Protein AF-A0A6M3M9F3-F1 (afdb_monomer_lite)

Sequence (370 aa):
MKAEVETYIKQRDLRTALIAEKESIKDVANRQEADAEQQRDKKINTIRDRCFEETGRIREKAKALTEPIDQGIRELDPKIQDINRKIEFLKHREKISGKTVHQFDHESIKPYHDREIVSLGTLYEDEFTIMKLFAAENDRPKNRWTLMAIGDTLLQDLLKMPHEYGLPIHTSWFIQKALKHLPTLEEIKAYVEGRRKDLMRGELAAYEGVKRAYLDTINNYSLEDFKPLLEPRKVSDHEAPVTFKITGIGYALEYRLYQGFYYRTGGEAAGDPFDYIEVDDVTYVRYCRPEQLRITETGNTMFGDWWSVSIRKDPRGIVFNRKNWERTIAEATSRIDEVNVGRRKPVHFNPDEVEWITPIADEFFSTPKL

pLDDT: mean 77.79, std 20.5, range [25.06, 97.81]

Foldseek 3Di:
DVVVVVVVVVVVVVVVVVVVVVVVVVVVVVVVVVVVVVVVVVVVVVVVVVVVVVVVVVVVVVCVVCVVVVVVCVVCVVVVVLVVLLLVLQVLCVVCPPPFFDPPDPVQKFFPDPWDKDWLAWLDDDRFKTKTWMWIADPDPAQRIWIKIFMAGSCVVVDQADDDPDDRIDDPTRHIDTDDTHRDPVVVNVCCVVQSCVGCVVVVVVVVVSVVSSVVSVVPDHVVVVVCFVAAAEDECVQFVDWDWDDDDPDIKIWTDHPQFIWIFDDDPDDGSPQWYAYPNTITGTDGGPVQWDQDPVRFTHGPPDDTDDPDDDVVDDDDDPVVVVVVVVVVVVVQVVVQVPDPDGDADVVNDPDDPDPDDPVVPDDPDD

Structure (mmCIF, N/CA/C/O backbone):
data_AF-A0A6M3M9F3-F1
#
_entry.id   AF-A0A6M3M9F3-F1
#
loop_
_atom_site.group_PDB
_atom_site.id
_atom_site.type_symbol
_atom_site.label_atom_id
_atom_site.label_alt_id
_atom_site.label_comp_id
_atom_site.label_asym_id
_atom_site.label_entity_id
_atom_site.label_seq_id
_atom_site.pdbx_PDB_ins_code
_atom_site.Cartn_x
_atom_site.Cartn_y
_atom_site.Cartn_z
_atom_site.occupancy
_atom_site.B_iso_or_equiv
_atom_site.auth_seq_id
_atom_site.auth_comp_id
_atom_site.auth_asym_id
_atom_site.auth_atom_id
_atom_site.pdbx_PDB_model_num
ATOM 1 N N . 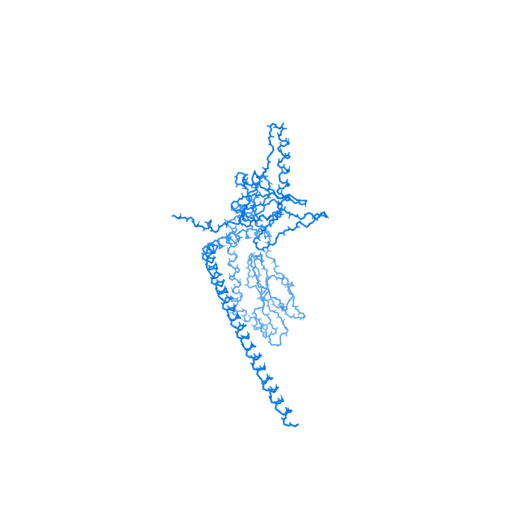MET A 1 1 ? -16.735 -15.326 -101.530 1.00 58.72 1 MET A N 1
ATOM 2 C CA . MET A 1 1 ? -17.070 -16.523 -100.725 1.00 58.72 1 MET A CA 1
ATOM 3 C C . MET A 1 1 ? -15.863 -17.354 -100.268 1.00 58.72 1 MET A C 1
ATOM 5 O O . MET A 1 1 ? -15.581 -17.298 -99.084 1.00 58.72 1 MET A O 1
ATOM 9 N N . LYS A 1 2 ? -15.102 -18.087 -101.111 1.00 69.81 2 LYS A N 1
ATOM 10 C CA . LYS A 1 2 ? -13.953 -18.903 -100.614 1.00 69.81 2 LYS A CA 1
ATOM 11 C C . LYS A 1 2 ? -12.811 -18.080 -99.970 1.00 69.81 2 LYS A C 1
ATOM 13 O O . LYS A 1 2 ? -12.338 -18.446 -98.902 1.00 69.81 2 LYS A O 1
ATOM 18 N N . ALA A 1 3 ? -12.437 -16.938 -100.552 1.00 78.31 3 ALA A N 1
ATOM 19 C CA . ALA A 1 3 ? -11.348 -16.085 -100.044 1.00 78.31 3 ALA A CA 1
ATOM 20 C C . ALA A 1 3 ? -11.673 -15.337 -98.729 1.00 78.31 3 ALA A C 1
ATOM 22 O O . ALA A 1 3 ? -10.788 -15.079 -97.912 1.00 78.31 3 ALA A O 1
ATOM 23 N N . GLU A 1 4 ? -12.946 -15.001 -98.499 1.00 81.31 4 GLU A N 1
ATOM 24 C CA . GLU A 1 4 ? -13.394 -14.342 -97.260 1.00 81.31 4 GLU A CA 1
ATOM 25 C C . GLU A 1 4 ? -13.366 -15.316 -96.078 1.00 81.31 4 GLU A C 1
ATOM 27 O O . GLU A 1 4 ? -12.950 -14.944 -94.984 1.00 81.31 4 GLU A O 1
ATOM 32 N N . VAL A 1 5 ? -13.728 -16.582 -96.315 1.00 84.06 5 VAL A N 1
ATOM 33 C CA . VAL A 1 5 ? -13.659 -17.650 -95.308 1.00 84.06 5 VAL A CA 1
ATOM 34 C C . VAL A 1 5 ? -12.207 -17.951 -94.921 1.00 84.06 5 VAL A C 1
ATOM 36 O O . VAL A 1 5 ? -11.908 -18.064 -93.735 1.00 84.06 5 VAL A O 1
ATOM 39 N N . GLU A 1 6 ? -11.279 -18.012 -95.881 1.00 87.19 6 GLU A N 1
ATOM 40 C CA . GLU A 1 6 ? -9.847 -18.198 -95.590 1.00 87.19 6 GLU A CA 1
ATOM 41 C C . GLU A 1 6 ? -9.242 -17.016 -94.818 1.00 87.19 6 GLU A C 1
ATOM 43 O O . GLU A 1 6 ? -8.473 -17.216 -93.875 1.00 87.19 6 GLU A O 1
ATOM 48 N N . THR A 1 7 ? -9.611 -15.783 -95.179 1.00 89.62 7 THR A N 1
ATOM 49 C CA . THR A 1 7 ? -9.200 -14.577 -94.441 1.00 89.62 7 THR A CA 1
ATOM 50 C C . THR A 1 7 ? -9.730 -14.598 -93.007 1.00 89.62 7 THR A C 1
ATOM 52 O O . THR A 1 7 ? -8.979 -14.326 -92.071 1.00 89.62 7 THR A O 1
ATOM 55 N N . TYR A 1 8 ? -10.995 -14.982 -92.820 1.00 88.75 8 TYR A N 1
ATOM 56 C CA . TYR A 1 8 ? -11.608 -15.121 -91.499 1.00 88.75 8 TYR A CA 1
ATOM 57 C C . TYR A 1 8 ? -10.897 -16.173 -90.635 1.00 88.75 8 TYR A C 1
ATOM 59 O O . TYR A 1 8 ? -10.608 -15.903 -89.470 1.00 88.75 8 TYR A O 1
ATOM 67 N N . ILE A 1 9 ? -10.565 -17.345 -91.194 1.00 89.44 9 ILE A N 1
ATOM 68 C CA . ILE A 1 9 ? -9.826 -18.399 -90.475 1.00 89.44 9 ILE A CA 1
ATOM 69 C C . ILE A 1 9 ? -8.462 -17.869 -90.016 1.00 89.44 9 ILE A C 1
ATOM 71 O O . ILE A 1 9 ? -8.157 -17.939 -88.828 1.00 89.44 9 ILE A O 1
ATOM 75 N N . LYS A 1 10 ? -7.694 -17.223 -90.905 1.00 89.88 10 LYS A N 1
ATOM 76 C CA . LYS A 1 10 ? -6.397 -16.618 -90.550 1.00 89.88 10 LYS A CA 1
ATOM 77 C C . LYS A 1 10 ? -6.517 -15.569 -89.440 1.00 89.88 10 LYS A C 1
ATOM 79 O O . LYS A 1 10 ? -5.692 -15.539 -88.532 1.00 89.88 10 LYS A O 1
ATOM 84 N N . GLN A 1 11 ? -7.544 -14.719 -89.489 1.00 92.50 11 GLN A N 1
ATOM 85 C CA . GLN A 1 11 ? -7.798 -13.713 -88.451 1.00 92.50 11 GLN A CA 1
ATOM 86 C C . GLN A 1 11 ? -8.212 -14.344 -87.114 1.00 92.50 11 GLN A C 1
ATOM 88 O O . GLN A 1 11 ? -7.779 -13.882 -86.058 1.00 92.50 11 GLN A O 1
ATOM 93 N N . ARG A 1 12 ? -9.023 -15.409 -87.138 1.00 92.00 12 ARG A N 1
ATOM 94 C CA . ARG A 1 12 ? -9.415 -16.167 -85.942 1.00 92.00 12 ARG A CA 1
ATOM 95 C C . ARG A 1 12 ? -8.209 -16.851 -85.297 1.00 92.00 12 ARG A C 1
ATOM 97 O O . ARG A 1 12 ? -8.069 -16.780 -84.074 1.00 92.00 12 ARG A O 1
ATOM 104 N N . ASP A 1 13 ? -7.355 -17.480 -86.095 1.00 89.38 13 ASP A N 1
ATOM 105 C CA . ASP A 1 13 ? -6.159 -18.173 -85.613 1.00 89.38 13 ASP A CA 1
ATOM 106 C C . ASP A 1 13 ? -5.163 -17.171 -85.023 1.00 89.38 13 ASP A C 1
ATOM 108 O O . ASP A 1 13 ? -4.698 -17.359 -83.900 1.00 89.38 13 ASP A O 1
ATOM 112 N N . LEU A 1 14 ? -4.946 -16.035 -85.701 1.00 90.56 14 LEU A N 1
ATOM 113 C CA . LEU A 1 14 ? -4.142 -14.930 -85.176 1.00 90.56 14 LEU A CA 1
ATOM 114 C C . LEU A 1 14 ? -4.707 -14.392 -83.854 1.00 90.56 14 LEU A C 1
ATOM 116 O O . LEU A 1 14 ? -3.962 -14.212 -82.895 1.00 90.56 14 LEU A O 1
ATOM 120 N N . ARG A 1 15 ? -6.026 -14.175 -83.758 1.00 92.88 15 ARG A N 1
ATOM 121 C CA . ARG A 1 15 ? -6.670 -13.741 -82.507 1.00 92.88 15 ARG A CA 1
ATOM 122 C C . ARG A 1 15 ? -6.471 -14.762 -81.388 1.00 92.88 15 ARG A C 1
ATOM 124 O O . ARG A 1 15 ? -6.237 -14.367 -80.252 1.00 92.88 15 ARG A O 1
ATOM 131 N N . THR A 1 16 ? -6.580 -16.052 -81.693 1.00 89.31 16 THR A N 1
ATOM 132 C CA . THR A 1 16 ? -6.389 -17.133 -80.713 1.00 89.31 16 THR A CA 1
ATOM 133 C C . THR A 1 16 ? -4.944 -17.165 -80.220 1.00 89.31 16 THR A C 1
ATOM 135 O O . THR A 1 16 ? -4.722 -17.224 -79.014 1.00 89.31 16 THR A O 1
ATOM 138 N N . ALA A 1 17 ? -3.973 -17.026 -81.128 1.00 87.88 17 ALA A N 1
ATOM 139 C CA . ALA A 1 17 ? -2.557 -16.944 -80.785 1.00 87.88 17 ALA A CA 1
ATOM 140 C C . ALA A 1 17 ? -2.246 -15.721 -79.904 1.00 87.88 17 ALA A C 1
ATOM 142 O O . ALA A 1 17 ? -1.603 -15.866 -78.870 1.00 87.88 17 ALA A O 1
ATOM 143 N N . LEU A 1 18 ? -2.779 -14.542 -80.247 1.00 90.56 18 LEU A N 1
ATOM 144 C CA . LEU A 1 18 ? -2.596 -13.319 -79.455 1.00 90.56 18 LEU A CA 1
ATOM 145 C C . LEU A 1 18 ? -3.242 -13.408 -78.063 1.00 90.56 18 LEU A C 1
ATOM 147 O O . LEU A 1 18 ? -2.716 -12.850 -77.102 1.00 90.56 18 LEU A O 1
ATOM 151 N N . ILE A 1 19 ? -4.385 -14.094 -77.932 1.00 88.19 19 ILE A N 1
ATOM 152 C CA . ILE A 1 19 ? -5.008 -14.352 -76.625 1.00 88.19 19 ILE A CA 1
ATOM 153 C C . ILE A 1 19 ? -4.117 -15.273 -75.791 1.00 88.19 19 ILE A C 1
ATOM 155 O O . ILE A 1 19 ? -3.829 -14.931 -74.648 1.00 88.19 19 ILE A O 1
ATOM 159 N N . ALA A 1 20 ? -3.635 -16.376 -76.368 1.00 83.81 20 ALA A N 1
ATOM 160 C CA . ALA A 1 20 ? -2.751 -17.311 -75.678 1.00 83.81 20 ALA A CA 1
ATOM 161 C C . ALA A 1 20 ? -1.426 -16.652 -75.251 1.00 83.81 20 ALA A C 1
ATOM 163 O O . ALA A 1 20 ? -0.959 -16.868 -74.137 1.00 83.81 20 ALA A O 1
ATOM 164 N N . GLU A 1 21 ? -0.845 -15.793 -76.093 1.00 88.44 21 GLU A N 1
ATOM 165 C CA . GLU A 1 21 ? 0.358 -15.024 -75.758 1.00 88.44 21 GLU A CA 1
ATOM 166 C C . GLU A 1 21 ? 0.092 -14.029 -74.618 1.00 88.44 21 GLU A C 1
ATOM 168 O O . GLU A 1 21 ? 0.848 -13.973 -73.648 1.00 88.44 21 GLU A O 1
ATOM 173 N N . LYS A 1 22 ? -1.027 -13.295 -74.674 1.00 91.12 22 LYS A N 1
ATOM 174 C CA . LYS A 1 22 ? -1.447 -12.386 -73.597 1.00 91.12 22 LYS A CA 1
ATOM 175 C C . LYS A 1 22 ? -1.668 -13.123 -72.274 1.00 91.12 22 LYS A C 1
ATOM 177 O O . LYS A 1 22 ? -1.288 -12.601 -71.227 1.00 91.12 22 LYS A O 1
ATOM 182 N N . GLU A 1 23 ? -2.309 -14.287 -72.306 1.00 88.50 23 GLU A N 1
ATOM 183 C CA . GLU A 1 23 ? -2.527 -15.131 -71.126 1.00 88.50 23 GLU A CA 1
ATOM 184 C C . GLU A 1 23 ? -1.199 -15.662 -70.582 1.00 88.50 23 GLU A C 1
ATOM 186 O O . GLU A 1 23 ? -0.937 -15.512 -69.394 1.00 88.50 23 GLU A O 1
ATOM 191 N N . SER A 1 24 ? -0.300 -16.132 -71.450 1.00 87.75 24 SER A N 1
ATOM 192 C CA . SER A 1 24 ? 1.038 -16.574 -71.048 1.00 87.75 24 SER A CA 1
ATOM 193 C C . SER A 1 24 ? 1.854 -15.457 -70.389 1.00 87.75 24 SER A C 1
ATOM 195 O O . SER A 1 24 ? 2.528 -15.706 -69.392 1.00 87.75 24 SER A O 1
ATOM 197 N N . ILE A 1 25 ? 1.811 -14.228 -70.916 1.00 90.94 25 ILE A N 1
ATOM 198 C CA . ILE A 1 25 ? 2.509 -13.077 -70.317 1.00 90.94 25 ILE A CA 1
ATOM 199 C C . ILE A 1 25 ? 1.919 -12.752 -68.941 1.00 90.94 25 ILE A C 1
ATOM 201 O O . ILE A 1 25 ? 2.667 -12.526 -67.990 1.00 90.94 25 ILE A O 1
ATOM 205 N N . LYS A 1 26 ? 0.585 -12.757 -68.817 1.00 89.06 26 LYS A N 1
ATOM 206 C CA . LYS A 1 26 ? -0.093 -12.533 -67.534 1.00 89.06 26 LYS A CA 1
ATOM 207 C C . LYS A 1 26 ? 0.250 -13.605 -66.508 1.00 89.06 26 LYS A C 1
ATOM 209 O O . LYS A 1 26 ? 0.521 -13.265 -65.365 1.00 89.06 26 LYS A O 1
ATOM 214 N N . ASP A 1 27 ? 0.277 -14.871 -66.907 1.00 89.44 27 ASP A N 1
ATOM 215 C CA . ASP A 1 27 ? 0.616 -15.975 -66.011 1.00 89.44 27 ASP A CA 1
ATOM 216 C C . ASP A 1 27 ? 2.058 -15.875 -65.509 1.00 89.44 27 ASP A C 1
ATOM 218 O O . ASP A 1 27 ? 2.316 -16.112 -64.329 1.00 89.44 27 ASP A O 1
ATOM 222 N N . VAL A 1 28 ? 3.000 -15.482 -66.373 1.00 90.38 28 VAL A N 1
ATOM 223 C CA . VAL A 1 28 ? 4.391 -15.232 -65.968 1.00 90.38 28 VAL A CA 1
ATOM 224 C C . VAL A 1 28 ? 4.477 -14.049 -65.002 1.00 90.38 28 VAL A C 1
ATOM 226 O O . VAL A 1 28 ? 5.134 -14.175 -63.970 1.00 90.38 28 VAL A O 1
ATOM 229 N N . ALA A 1 29 ? 3.791 -12.937 -65.287 1.00 88.12 29 ALA A N 1
ATOM 230 C CA . ALA A 1 29 ? 3.766 -11.769 -64.405 1.00 88.12 29 ALA A CA 1
ATOM 231 C C . ALA A 1 29 ? 3.163 -12.103 -63.029 1.00 88.12 29 ALA A C 1
ATOM 233 O O . ALA A 1 29 ? 3.785 -11.827 -62.008 1.00 88.12 29 ALA A O 1
ATOM 234 N N . ASN A 1 30 ? 2.019 -12.795 -62.996 1.00 90.69 30 ASN A N 1
ATOM 235 C CA . ASN A 1 30 ? 1.364 -13.219 -61.756 1.00 90.69 30 ASN A CA 1
ATOM 236 C C . ASN A 1 30 ? 2.261 -14.145 -60.918 1.00 90.69 30 ASN A C 1
ATOM 238 O O . ASN A 1 30 ? 2.301 -14.026 -59.696 1.00 90.69 30 ASN A O 1
ATOM 242 N N . ARG A 1 31 ? 3.001 -15.067 -61.554 1.00 89.00 31 ARG A N 1
ATOM 243 C CA . ARG A 1 31 ? 3.964 -15.932 -60.846 1.00 89.00 31 ARG A CA 1
ATOM 244 C C . ARG A 1 31 ? 5.123 -15.129 -60.264 1.00 89.00 31 ARG A C 1
ATOM 246 O O . ARG A 1 31 ? 5.485 -15.353 -59.117 1.00 89.00 31 ARG A O 1
ATOM 253 N N . GLN A 1 32 ? 5.670 -14.181 -61.024 1.00 89.25 32 GLN A N 1
ATOM 254 C CA . GLN A 1 32 ? 6.741 -13.307 -60.541 1.00 89.25 32 GLN A CA 1
ATOM 255 C C . GLN A 1 32 ? 6.284 -12.432 -59.367 1.00 89.25 32 GLN A C 1
ATOM 257 O O . GLN A 1 32 ? 7.035 -12.271 -58.406 1.00 89.25 32 GLN A O 1
ATOM 262 N N . GLU A 1 33 ? 5.059 -11.901 -59.416 1.00 89.38 33 GLU A N 1
ATOM 263 C CA . GLU A 1 33 ? 4.462 -11.150 -58.307 1.00 89.38 33 GLU A CA 1
ATOM 264 C C . GLU A 1 33 ? 4.280 -12.030 -57.064 1.00 89.38 33 GLU A C 1
ATOM 266 O O . GLU A 1 33 ? 4.721 -11.643 -55.981 1.00 89.38 33 GLU A O 1
ATOM 271 N N . ALA A 1 34 ? 3.723 -13.236 -57.218 1.00 88.62 34 ALA A N 1
ATOM 272 C CA . ALA A 1 34 ? 3.540 -14.178 -56.114 1.00 88.62 34 ALA A CA 1
ATOM 273 C C . ALA A 1 34 ? 4.877 -14.619 -55.486 1.00 88.62 34 ALA A C 1
ATOM 275 O O . ALA A 1 34 ? 5.002 -14.674 -54.261 1.00 88.62 34 ALA A O 1
ATOM 276 N N . ASP A 1 35 ? 5.902 -14.883 -56.302 1.00 91.94 35 ASP A N 1
ATOM 277 C CA . ASP A 1 35 ? 7.245 -15.225 -55.822 1.00 91.94 35 ASP A CA 1
ATOM 278 C C . ASP A 1 35 ? 7.886 -14.048 -55.068 1.00 91.94 35 ASP A C 1
ATOM 280 O O . ASP A 1 35 ? 8.504 -14.238 -54.014 1.00 91.94 35 ASP A O 1
ATOM 284 N N . ALA A 1 36 ? 7.723 -12.819 -55.572 1.00 86.75 36 ALA A N 1
ATOM 285 C CA . ALA A 1 36 ? 8.219 -11.612 -54.916 1.00 86.75 36 ALA A CA 1
ATOM 286 C C . ALA A 1 36 ? 7.512 -11.355 -53.572 1.00 86.75 36 ALA A C 1
ATOM 288 O O . ALA A 1 36 ? 8.177 -11.022 -52.584 1.00 86.75 36 ALA A O 1
ATOM 289 N N . GLU A 1 37 ? 6.193 -11.553 -53.508 1.00 88.62 37 GLU A N 1
ATOM 290 C CA . GLU A 1 37 ? 5.402 -11.459 -52.276 1.00 88.62 37 GLU A CA 1
ATOM 291 C C . GLU A 1 37 ? 5.848 -12.513 -51.256 1.00 88.62 37 GLU A C 1
ATOM 293 O O . GLU A 1 37 ? 6.199 -12.173 -50.124 1.00 88.62 37 GLU A O 1
ATOM 298 N N . GLN A 1 38 ? 5.992 -13.773 -51.678 1.00 92.06 38 GLN A N 1
ATOM 299 C CA . GLN A 1 38 ? 6.454 -14.849 -50.804 1.00 92.06 38 GLN A CA 1
ATOM 300 C C . GLN A 1 38 ? 7.864 -14.579 -50.247 1.00 92.06 38 GLN A C 1
ATOM 302 O O . GLN A 1 38 ? 8.152 -14.864 -49.080 1.00 92.06 38 GLN A O 1
ATOM 307 N N . GLN A 1 39 ? 8.772 -14.029 -51.061 1.00 89.81 39 GLN A N 1
ATOM 308 C CA . GLN A 1 39 ? 10.109 -13.643 -50.605 1.00 89.81 39 GLN A CA 1
ATOM 309 C C . GLN A 1 39 ? 10.068 -12.487 -49.601 1.00 89.81 39 GLN A C 1
ATOM 311 O O . GLN A 1 39 ? 10.820 -12.497 -48.621 1.00 89.81 39 GLN A O 1
ATOM 316 N N . ARG A 1 40 ? 9.204 -11.493 -49.829 1.00 89.69 40 ARG A N 1
ATOM 317 C CA . ARG A 1 40 ? 9.003 -10.372 -48.907 1.00 89.69 40 ARG A CA 1
ATOM 318 C C . ARG A 1 40 ? 8.468 -10.862 -47.563 1.00 89.69 40 ARG A C 1
ATOM 320 O O . ARG A 1 40 ? 9.024 -10.484 -46.533 1.00 89.69 40 ARG A O 1
ATOM 327 N N . ASP A 1 41 ? 7.468 -11.734 -47.564 1.00 90.75 41 ASP A N 1
ATOM 328 C CA . ASP A 1 41 ? 6.875 -12.268 -46.337 1.00 90.75 41 ASP A CA 1
ATOM 329 C C . ASP A 1 41 ? 7.872 -13.101 -45.532 1.00 90.75 41 ASP A C 1
ATOM 331 O O . ASP A 1 41 ? 7.989 -12.928 -44.317 1.00 90.75 41 ASP A O 1
ATOM 335 N N . LYS A 1 42 ? 8.684 -13.929 -46.202 1.00 92.38 42 LYS A N 1
ATOM 336 C CA . LYS A 1 42 ? 9.790 -14.656 -45.555 1.00 92.38 42 LYS A CA 1
ATOM 337 C C . LYS A 1 42 ? 10.772 -13.705 -44.864 1.00 92.38 42 LYS A C 1
ATOM 339 O O . LYS A 1 42 ? 11.168 -13.958 -43.724 1.00 92.38 42 LYS A O 1
ATOM 344 N N . LYS A 1 43 ? 11.147 -12.598 -45.518 1.00 91.62 43 LYS A N 1
ATOM 345 C CA . LYS A 1 43 ? 12.029 -11.575 -44.925 1.00 91.62 43 LYS A CA 1
ATOM 346 C C . LYS A 1 43 ? 11.376 -10.887 -43.725 1.00 91.62 43 LYS A C 1
ATOM 348 O O . LYS A 1 43 ? 12.032 -10.741 -42.698 1.00 91.62 43 LYS A O 1
ATOM 353 N N . ILE A 1 44 ? 10.100 -10.505 -43.828 1.00 89.75 44 ILE A N 1
ATOM 354 C CA . ILE A 1 44 ? 9.355 -9.869 -42.730 1.00 89.75 44 ILE A CA 1
ATOM 355 C C . ILE A 1 44 ? 9.266 -10.804 -41.523 1.00 89.75 44 ILE A C 1
ATOM 357 O O . ILE A 1 44 ? 9.549 -10.371 -40.409 1.00 89.75 44 ILE A O 1
ATOM 361 N N . ASN A 1 45 ? 8.925 -12.076 -41.734 1.00 91.56 45 ASN A N 1
ATOM 362 C CA . ASN A 1 45 ? 8.831 -13.050 -40.648 1.00 91.56 45 ASN A CA 1
ATOM 363 C C . ASN A 1 45 ? 10.194 -13.282 -39.988 1.00 91.56 45 ASN A C 1
ATOM 365 O O . ASN A 1 45 ? 10.290 -13.207 -38.772 1.00 91.56 45 ASN A O 1
ATOM 369 N N . THR A 1 46 ? 11.269 -13.392 -40.775 1.00 92.56 46 THR A N 1
ATOM 370 C CA . THR A 1 46 ? 12.634 -13.508 -40.229 1.00 92.56 46 THR A CA 1
ATOM 371 C C . THR A 1 46 ? 13.014 -12.302 -39.360 1.00 92.56 46 THR A C 1
ATOM 373 O O . THR A 1 46 ? 13.643 -12.463 -38.317 1.00 92.56 46 THR A O 1
ATOM 376 N N . ILE A 1 47 ? 12.652 -11.080 -39.774 1.00 89.94 47 ILE A N 1
ATOM 377 C CA . ILE A 1 47 ? 12.901 -9.867 -38.978 1.00 89.94 47 ILE A CA 1
ATOM 378 C C . ILE A 1 47 ? 12.064 -9.890 -37.694 1.00 89.94 47 ILE A C 1
ATOM 380 O O . ILE A 1 47 ? 12.597 -9.608 -36.625 1.00 89.94 47 ILE A O 1
ATOM 384 N N . ARG A 1 48 ? 10.779 -10.259 -37.779 1.00 87.31 48 ARG A N 1
ATOM 385 C CA . ARG A 1 48 ? 9.891 -10.365 -36.610 1.00 87.31 48 ARG A CA 1
ATOM 386 C C . ARG A 1 48 ? 10.404 -11.372 -35.588 1.00 87.31 48 ARG A C 1
ATOM 388 O O . ARG A 1 48 ? 10.446 -11.035 -34.409 1.00 87.31 48 ARG A O 1
ATOM 395 N N . ASP A 1 49 ? 10.825 -12.551 -36.037 1.00 91.69 49 ASP A N 1
ATOM 396 C CA . ASP A 1 49 ? 11.346 -13.606 -35.166 1.00 91.69 49 ASP A CA 1
ATOM 397 C C . ASP A 1 49 ? 12.612 -13.131 -34.443 1.00 91.69 49 ASP A C 1
ATOM 399 O O . ASP A 1 49 ? 12.709 -13.248 -33.223 1.00 91.69 49 ASP A O 1
ATOM 403 N N . ARG A 1 50 ? 13.535 -12.470 -35.159 1.00 88.12 50 ARG A N 1
ATOM 404 C CA . ARG A 1 50 ? 14.732 -11.862 -34.551 1.00 88.12 50 ARG A CA 1
ATOM 405 C C . ARG A 1 50 ? 14.385 -10.791 -33.521 1.00 88.12 50 ARG A C 1
ATOM 407 O O . ARG A 1 50 ? 14.931 -10.818 -32.423 1.00 88.12 50 ARG A O 1
ATOM 414 N N . CYS A 1 51 ? 13.470 -9.874 -33.843 1.00 85.19 51 CYS A N 1
ATOM 415 C CA . CYS A 1 51 ? 13.032 -8.846 -32.897 1.00 85.19 51 CYS A CA 1
ATOM 416 C C . CYS A 1 51 ? 12.384 -9.463 -31.650 1.00 85.19 51 CYS A C 1
ATOM 418 O O . CYS A 1 51 ? 12.588 -8.968 -30.540 1.00 85.19 51 CYS A O 1
ATOM 420 N N . PHE A 1 52 ? 11.611 -10.539 -31.814 1.00 88.00 52 PHE A N 1
ATOM 421 C CA . PHE A 1 52 ? 10.994 -11.254 -30.704 1.00 88.00 52 PHE A CA 1
ATOM 422 C C . PHE A 1 52 ? 12.042 -11.934 -29.815 1.00 88.00 52 PHE A C 1
ATOM 424 O O . PHE A 1 52 ? 12.011 -11.757 -28.597 1.00 88.00 52 PHE A O 1
ATOM 431 N N . GLU A 1 53 ? 13.003 -12.647 -30.408 1.00 89.31 53 GLU A N 1
ATOM 432 C CA . GLU A 1 53 ? 14.119 -13.269 -29.687 1.00 89.31 53 GLU A CA 1
ATOM 433 C C . GLU A 1 53 ? 14.961 -12.235 -28.931 1.00 89.31 53 GLU A C 1
ATOM 435 O O . GLU A 1 53 ? 15.279 -12.428 -27.758 1.00 89.31 53 GLU A O 1
ATOM 440 N N . GLU A 1 54 ? 15.301 -11.122 -29.579 1.00 84.62 54 GLU A N 1
ATOM 441 C CA . GLU A 1 54 ? 16.089 -10.046 -28.982 1.00 84.62 54 GLU A CA 1
ATOM 442 C C . GLU A 1 54 ? 15.339 -9.373 -27.829 1.00 84.62 54 GLU A C 1
ATOM 444 O O . GLU A 1 54 ? 15.892 -9.213 -26.741 1.00 84.62 54 GLU A O 1
ATOM 449 N N . THR A 1 55 ? 14.046 -9.090 -28.008 1.00 81.88 55 THR A N 1
ATOM 450 C CA . THR A 1 55 ? 13.186 -8.585 -26.928 1.00 81.88 55 THR A CA 1
ATOM 451 C C . THR A 1 55 ? 13.124 -9.574 -25.763 1.00 81.88 55 THR A C 1
ATOM 453 O O . THR A 1 55 ? 13.191 -9.166 -24.603 1.00 81.88 55 THR A O 1
ATOM 456 N N . GLY A 1 56 ? 13.026 -10.875 -26.051 1.00 85.81 56 GLY A N 1
ATOM 457 C CA . GLY A 1 56 ? 13.077 -11.935 -25.046 1.00 85.81 56 GLY A CA 1
ATOM 458 C C . GLY A 1 56 ? 14.388 -11.917 -24.258 1.00 85.81 56 GLY A C 1
ATOM 459 O O . GLY A 1 56 ? 14.363 -11.903 -23.030 1.00 85.81 56 GLY A O 1
ATOM 460 N N . ARG A 1 57 ? 15.533 -11.816 -24.945 1.00 86.31 57 ARG A N 1
ATOM 461 C CA . ARG A 1 57 ? 16.858 -11.713 -24.308 1.00 86.31 57 ARG A CA 1
ATOM 462 C C . ARG A 1 57 ? 16.995 -10.464 -23.443 1.00 86.31 57 ARG A C 1
ATOM 464 O O . ARG A 1 57 ? 17.517 -10.558 -22.336 1.00 86.31 57 ARG A O 1
ATOM 471 N N . ILE A 1 58 ? 16.516 -9.314 -23.919 1.00 83.44 58 ILE A N 1
ATOM 472 C CA . ILE A 1 58 ? 16.530 -8.059 -23.154 1.00 83.44 58 ILE A CA 1
ATOM 473 C C . ILE A 1 58 ? 15.690 -8.207 -21.883 1.00 83.44 58 ILE A C 1
ATOM 475 O O . ILE A 1 58 ? 16.143 -7.816 -20.810 1.00 83.44 58 ILE A O 1
ATOM 479 N N . ARG A 1 59 ? 14.499 -8.813 -21.974 1.00 81.25 59 ARG A N 1
ATOM 480 C CA . ARG A 1 59 ? 13.626 -9.050 -20.813 1.00 81.25 59 ARG A CA 1
ATOM 481 C C . ARG A 1 59 ? 14.238 -10.012 -19.804 1.00 81.25 59 ARG A C 1
ATOM 483 O O . ARG A 1 59 ? 14.200 -9.715 -18.616 1.00 81.25 59 ARG A O 1
ATOM 490 N N . GLU A 1 60 ? 14.820 -11.119 -20.253 1.00 87.25 60 GLU A N 1
ATOM 491 C CA . GLU A 1 60 ? 15.497 -12.066 -19.358 1.00 87.25 60 GLU A CA 1
ATOM 492 C C . GLU A 1 60 ? 16.712 -11.425 -18.682 1.00 87.25 60 GLU A C 1
ATOM 494 O O . GLU A 1 60 ? 16.891 -11.563 -17.473 1.00 87.25 60 GLU A O 1
ATOM 499 N N . LYS A 1 61 ? 17.506 -10.640 -19.422 1.00 85.00 61 LYS A N 1
ATOM 500 C CA . LYS A 1 61 ? 18.617 -9.875 -18.843 1.00 85.00 61 LYS A CA 1
ATOM 501 C C . LYS A 1 61 ? 18.116 -8.853 -17.820 1.00 85.00 61 LYS A C 1
ATOM 503 O O . LYS A 1 61 ? 18.683 -8.767 -16.738 1.00 85.00 61 LYS A O 1
ATOM 508 N N . ALA A 1 62 ? 17.057 -8.106 -18.137 1.00 78.25 62 ALA A N 1
ATOM 509 C CA . ALA A 1 62 ? 16.456 -7.148 -17.213 1.00 78.25 62 ALA A CA 1
ATOM 510 C C . ALA A 1 62 ? 15.965 -7.847 -15.939 1.00 78.25 62 ALA A C 1
ATOM 512 O O . ALA A 1 62 ? 16.333 -7.429 -14.849 1.00 78.25 62 ALA A O 1
ATOM 513 N N . LYS A 1 63 ? 15.235 -8.961 -16.072 1.00 85.94 63 LYS A N 1
ATOM 514 C CA . LYS A 1 63 ? 14.758 -9.761 -14.940 1.00 85.94 63 LYS A CA 1
ATOM 515 C C . LYS A 1 63 ? 15.906 -10.279 -14.074 1.00 85.94 63 LYS A C 1
ATOM 517 O O . LYS A 1 63 ? 15.849 -10.163 -12.857 1.00 85.94 63 LYS A O 1
ATOM 522 N N . ALA A 1 64 ? 16.960 -10.817 -14.686 1.00 85.81 64 ALA A N 1
ATOM 523 C CA . ALA A 1 64 ? 18.130 -11.302 -13.957 1.00 85.81 64 ALA A CA 1
ATOM 524 C C . ALA A 1 64 ? 18.844 -10.182 -13.176 1.00 85.81 64 ALA A C 1
ATOM 526 O O . ALA A 1 64 ? 19.400 -10.439 -12.111 1.00 85.81 64 ALA A O 1
ATOM 527 N N . LEU A 1 65 ? 18.816 -8.947 -13.689 1.00 81.31 65 LEU A N 1
ATOM 528 C CA . LEU A 1 65 ? 19.377 -7.777 -13.012 1.00 81.31 65 LEU A CA 1
ATOM 529 C C . LEU A 1 65 ? 18.456 -7.229 -11.910 1.00 81.31 65 LEU A C 1
ATOM 531 O O . LEU A 1 65 ? 18.965 -6.738 -10.904 1.00 81.31 65 LEU A O 1
ATOM 535 N N . THR A 1 66 ? 17.131 -7.304 -12.072 1.00 83.31 66 THR A N 1
ATOM 536 C CA . THR A 1 66 ? 16.172 -6.767 -11.091 1.00 83.31 66 THR A CA 1
ATOM 537 C C . THR A 1 66 ? 15.853 -7.737 -9.961 1.00 83.31 66 THR A C 1
ATOM 539 O O . THR A 1 66 ? 15.670 -7.283 -8.841 1.00 83.31 66 THR A O 1
ATOM 542 N N . GLU A 1 67 ? 15.854 -9.054 -10.190 1.00 90.44 67 GLU A N 1
ATOM 543 C CA . GLU A 1 67 ? 15.512 -10.052 -9.162 1.00 90.44 67 GLU A CA 1
ATOM 544 C C . GLU A 1 67 ? 16.309 -9.910 -7.846 1.00 90.44 67 GLU A C 1
ATOM 546 O O . GLU A 1 67 ? 15.682 -9.905 -6.786 1.00 90.44 67 GLU A O 1
ATOM 551 N N . PRO A 1 68 ? 17.651 -9.746 -7.835 1.00 91.44 68 PRO A N 1
ATOM 552 C CA . PRO A 1 68 ? 18.375 -9.548 -6.576 1.00 91.44 68 PRO A CA 1
ATOM 553 C C . PRO A 1 68 ? 18.025 -8.219 -5.889 1.00 91.44 68 PRO A C 1
ATOM 555 O O . PRO A 1 68 ? 18.061 -8.138 -4.663 1.00 91.44 68 PRO A O 1
ATOM 558 N N . ILE A 1 69 ? 17.665 -7.186 -6.659 1.00 88.56 69 ILE A N 1
ATOM 559 C CA . ILE A 1 69 ? 17.224 -5.892 -6.122 1.00 88.56 69 ILE A CA 1
ATOM 560 C C . ILE A 1 69 ? 15.842 -6.049 -5.484 1.00 88.56 69 ILE A C 1
ATOM 562 O O . ILE A 1 69 ? 15.653 -5.648 -4.339 1.00 88.56 69 ILE A O 1
ATOM 566 N N . ASP A 1 70 ? 14.906 -6.689 -6.186 1.00 87.94 70 ASP A N 1
ATOM 567 C CA . ASP A 1 70 ? 13.557 -6.972 -5.693 1.00 87.94 70 ASP A CA 1
ATOM 568 C C . ASP A 1 70 ? 13.603 -7.834 -4.428 1.00 87.94 70 ASP A C 1
ATOM 570 O O . ASP A 1 70 ? 12.866 -7.587 -3.473 1.00 87.94 70 ASP A O 1
ATOM 574 N N . GLN A 1 71 ? 14.501 -8.819 -4.387 1.00 91.56 71 GLN A N 1
ATOM 575 C CA . GLN A 1 71 ? 14.733 -9.632 -3.200 1.00 91.56 71 GLN A CA 1
ATOM 576 C C . GLN A 1 71 ? 15.268 -8.789 -2.034 1.00 91.56 71 GLN A C 1
ATOM 578 O O . GLN A 1 71 ? 14.745 -8.888 -0.926 1.00 91.56 71 GLN A O 1
ATOM 583 N N . GLY A 1 72 ? 16.242 -7.909 -2.285 1.00 88.75 72 GLY A N 1
ATOM 584 C CA . GLY A 1 72 ? 16.741 -6.971 -1.277 1.00 88.75 72 GLY A CA 1
ATOM 585 C C . GLY A 1 72 ? 15.649 -6.038 -0.738 1.00 88.75 72 GLY A C 1
ATOM 586 O O . GLY A 1 72 ? 15.573 -5.818 0.470 1.00 88.75 72 GLY A O 1
ATOM 587 N N . ILE A 1 73 ? 14.756 -5.544 -1.603 1.00 86.31 73 ILE A N 1
ATOM 588 C CA . ILE A 1 73 ? 13.596 -4.732 -1.202 1.00 86.31 73 ILE A CA 1
ATOM 589 C C . ILE A 1 73 ? 12.659 -5.548 -0.304 1.00 86.31 73 ILE A C 1
ATOM 591 O O . ILE A 1 73 ? 12.335 -5.107 0.795 1.00 86.31 73 ILE A O 1
ATOM 595 N N . ARG A 1 74 ? 12.295 -6.777 -0.700 1.00 92.50 74 ARG A N 1
ATOM 596 C CA . ARG A 1 74 ? 11.424 -7.662 0.101 1.00 92.50 74 ARG A CA 1
ATOM 597 C C . ARG A 1 74 ? 11.988 -7.970 1.490 1.00 92.50 74 ARG A C 1
ATOM 599 O O . ARG A 1 74 ? 11.216 -8.197 2.418 1.00 92.50 74 ARG A O 1
ATOM 606 N N . GLU A 1 75 ? 13.309 -8.001 1.644 1.00 93.06 75 GLU A N 1
ATOM 607 C CA . GLU A 1 75 ? 13.973 -8.230 2.934 1.00 93.06 75 GLU A CA 1
ATOM 608 C C . GLU A 1 75 ? 14.012 -6.982 3.831 1.00 93.06 75 GLU A C 1
ATOM 610 O O . GLU A 1 75 ? 14.039 -7.101 5.063 1.00 93.06 75 GLU A O 1
ATOM 615 N N . LEU A 1 76 ? 14.026 -5.787 3.234 1.00 89.44 76 LEU A N 1
ATOM 616 C CA . LEU A 1 76 ? 14.082 -4.507 3.943 1.00 89.44 76 LEU A CA 1
ATOM 617 C C . LEU A 1 76 ? 12.694 -3.957 4.279 1.00 89.44 76 LEU A C 1
ATOM 619 O O . LEU A 1 76 ? 12.509 -3.431 5.378 1.00 89.44 76 LEU A O 1
ATOM 623 N N . ASP A 1 77 ? 11.722 -4.122 3.383 1.00 89.44 77 ASP A N 1
ATOM 624 C CA . ASP A 1 77 ? 10.366 -3.582 3.510 1.00 89.44 77 ASP A CA 1
ATOM 625 C C . ASP A 1 77 ? 9.705 -3.909 4.855 1.00 89.44 77 ASP A C 1
ATOM 627 O O . ASP A 1 77 ? 9.214 -2.980 5.497 1.00 89.44 77 ASP A O 1
ATOM 631 N N . PRO A 1 78 ? 9.736 -5.156 5.372 1.00 91.88 78 PRO A N 1
ATOM 632 C CA . PRO A 1 78 ? 9.125 -5.460 6.664 1.00 91.88 78 PRO A CA 1
ATOM 633 C C . PRO A 1 78 ? 9.762 -4.686 7.824 1.00 91.88 78 PRO A C 1
ATOM 635 O O . PRO A 1 78 ? 9.070 -4.289 8.758 1.00 91.88 78 PRO A O 1
ATOM 638 N N . LYS A 1 79 ? 11.078 -4.440 7.764 1.00 90.62 79 LYS A N 1
ATOM 639 C CA . LYS A 1 79 ? 11.805 -3.686 8.798 1.00 90.62 79 LYS A CA 1
ATOM 640 C C . LYS A 1 79 ? 11.452 -2.204 8.734 1.00 90.62 79 LYS A C 1
ATOM 642 O O . LYS A 1 79 ? 11.231 -1.585 9.768 1.00 90.62 79 LYS A O 1
ATOM 647 N N . ILE A 1 80 ? 11.371 -1.646 7.528 1.00 89.81 80 ILE A N 1
ATOM 648 C CA . ILE A 1 80 ? 10.960 -0.253 7.315 1.00 89.81 80 ILE A CA 1
ATOM 649 C C . ILE A 1 80 ? 9.505 -0.063 7.757 1.00 89.81 80 ILE A C 1
ATOM 651 O O . ILE A 1 80 ? 9.197 0.889 8.470 1.00 89.81 80 ILE A O 1
ATOM 655 N N . GLN A 1 81 ? 8.619 -0.996 7.401 1.00 90.94 81 GLN A N 1
ATOM 656 C CA . GLN A 1 81 ? 7.217 -0.984 7.817 1.00 90.94 81 GLN A CA 1
ATOM 657 C C . GLN A 1 81 ? 7.063 -1.057 9.338 1.00 90.94 81 GLN A C 1
ATOM 659 O O . GLN A 1 81 ? 6.243 -0.321 9.878 1.00 90.94 81 GLN A O 1
ATOM 664 N N . ASP A 1 82 ? 7.859 -1.873 10.037 1.00 92.38 82 ASP A N 1
ATOM 665 C CA . ASP A 1 82 ? 7.861 -1.926 11.507 1.00 92.38 82 ASP A CA 1
ATOM 666 C C . ASP A 1 82 ? 8.215 -0.564 12.130 1.00 92.38 82 ASP A C 1
ATOM 668 O O . ASP A 1 82 ? 7.505 -0.074 13.008 1.00 92.38 82 ASP A O 1
ATOM 672 N N . ILE A 1 83 ? 9.262 0.100 11.630 1.00 92.25 83 ILE A N 1
ATOM 673 C CA . ILE A 1 83 ? 9.660 1.433 12.110 1.00 92.25 83 ILE A CA 1
ATOM 674 C C . ILE A 1 83 ? 8.590 2.483 11.795 1.00 92.25 83 ILE A C 1
ATOM 676 O O . ILE A 1 83 ? 8.187 3.235 12.684 1.00 92.25 83 ILE A O 1
ATOM 680 N N . ASN A 1 84 ? 8.070 2.500 10.567 1.00 91.69 84 ASN A N 1
ATOM 681 C CA . ASN A 1 84 ? 6.992 3.409 10.174 1.00 91.69 84 ASN A CA 1
ATOM 682 C C . ASN A 1 84 ? 5.754 3.216 11.053 1.00 91.69 84 ASN A C 1
ATOM 684 O O . ASN A 1 84 ? 5.138 4.189 11.489 1.00 91.69 84 ASN A O 1
ATOM 688 N N . ARG A 1 85 ? 5.428 1.962 11.377 1.00 94.06 85 ARG A N 1
ATOM 689 C CA . ARG A 1 85 ? 4.307 1.621 12.246 1.00 94.06 85 ARG A CA 1
ATOM 690 C C . ARG A 1 85 ? 4.521 2.093 13.681 1.00 94.06 85 ARG A C 1
ATOM 692 O O . ARG A 1 85 ? 3.586 2.595 14.300 1.00 94.06 85 ARG A O 1
ATOM 699 N N . LYS A 1 86 ? 5.745 1.991 14.205 1.00 95.38 86 LYS A N 1
ATOM 700 C CA . LYS A 1 86 ? 6.090 2.535 15.527 1.00 95.38 86 LYS A CA 1
ATOM 701 C C . LYS A 1 86 ? 5.932 4.053 15.571 1.00 95.38 86 LYS A C 1
ATOM 703 O O . LYS A 1 86 ? 5.315 4.575 16.497 1.00 95.38 86 LYS A O 1
ATOM 708 N N . ILE A 1 87 ? 6.419 4.756 14.548 1.00 93.81 87 ILE A N 1
ATOM 709 C CA . ILE A 1 87 ? 6.234 6.208 14.412 1.00 93.81 87 ILE A CA 1
ATOM 710 C C . ILE A 1 87 ? 4.741 6.560 14.365 1.00 93.81 87 ILE A C 1
ATOM 712 O O . ILE A 1 87 ? 4.307 7.491 15.041 1.00 93.81 87 ILE A O 1
ATOM 716 N N . GLU A 1 88 ? 3.944 5.812 13.600 1.00 94.88 88 GLU A N 1
ATOM 717 C CA . GLU A 1 88 ? 2.493 5.998 13.509 1.00 94.88 88 GLU A CA 1
ATOM 718 C C . GLU A 1 88 ? 1.814 5.843 14.878 1.00 94.88 88 GLU A C 1
ATOM 720 O O . GLU A 1 88 ? 1.026 6.702 15.272 1.00 94.88 88 GLU A O 1
ATOM 725 N N . PHE A 1 89 ? 2.166 4.808 15.646 1.00 96.50 89 PHE A N 1
ATOM 726 C CA . PHE A 1 89 ? 1.659 4.608 17.007 1.00 96.50 89 PHE A CA 1
ATOM 727 C C . PHE A 1 89 ? 2.017 5.756 17.948 1.00 96.50 89 PHE A C 1
ATOM 729 O O . PHE A 1 89 ? 1.167 6.217 18.713 1.00 96.50 89 PHE A O 1
ATOM 736 N N . LEU A 1 90 ? 3.248 6.255 17.880 1.00 95.19 90 LEU A N 1
ATOM 737 C CA . LEU A 1 90 ? 3.691 7.369 18.713 1.00 95.19 90 LEU A CA 1
ATOM 738 C C . LEU A 1 90 ? 2.977 8.679 18.349 1.00 95.19 90 LEU A C 1
ATOM 740 O O . LEU A 1 90 ? 2.511 9.380 19.245 1.00 95.19 90 LEU A O 1
ATOM 744 N N . LYS A 1 91 ? 2.793 8.970 17.055 1.00 93.56 91 LYS A N 1
ATOM 745 C CA . LYS A 1 91 ? 1.975 10.107 16.591 1.00 93.56 91 LYS A CA 1
ATOM 746 C C . LYS A 1 91 ? 0.513 9.960 17.019 1.00 93.56 91 LYS A C 1
ATOM 748 O O . LYS A 1 91 ? -0.130 10.926 17.430 1.00 93.56 91 LYS A O 1
ATOM 753 N N . HIS A 1 92 ? -0.022 8.741 16.964 1.00 94.50 92 HIS A N 1
ATOM 754 C CA . HIS A 1 92 ? -1.388 8.453 17.398 1.00 94.50 92 HIS A CA 1
ATOM 755 C C . HIS A 1 92 ? -1.583 8.699 18.896 1.00 94.50 92 HIS A C 1
ATOM 757 O O . HIS A 1 92 ? -2.597 9.272 19.293 1.00 94.50 92 HIS A O 1
ATOM 763 N N . ARG A 1 93 ? -0.593 8.348 19.729 1.00 93.50 93 ARG A N 1
ATOM 764 C CA . ARG A 1 93 ? -0.608 8.631 21.173 1.00 93.50 93 ARG A CA 1
ATOM 765 C C . ARG A 1 93 ? -0.828 10.114 21.455 1.00 93.50 93 ARG A C 1
ATOM 767 O O . ARG A 1 93 ? -1.638 10.441 22.317 1.00 93.50 93 ARG A O 1
ATOM 774 N N . GLU A 1 94 ? -0.152 11.007 20.734 1.00 89.94 94 GLU A N 1
ATOM 775 C CA . GLU A 1 94 ? -0.344 12.456 20.888 1.00 89.94 94 GLU A CA 1
ATOM 776 C C . GLU A 1 94 ? -1.774 12.877 20.524 1.00 89.94 94 GLU A C 1
ATOM 778 O O . GLU A 1 94 ? -2.398 13.648 21.252 1.00 89.94 94 GLU A O 1
ATOM 783 N N . LYS A 1 95 ? -2.341 12.300 19.453 1.00 90.12 95 LYS A N 1
ATOM 784 C CA . LYS A 1 95 ? -3.717 12.567 18.998 1.00 90.12 95 LYS A CA 1
ATOM 785 C C . LYS A 1 95 ? -4.782 12.134 20.009 1.00 90.12 95 LYS A C 1
ATOM 787 O O . LYS A 1 95 ? -5.853 12.754 20.059 1.00 90.12 95 LYS A O 1
ATOM 792 N N . ILE A 1 96 ? -4.543 11.057 20.759 1.00 89.75 96 ILE A N 1
ATOM 793 C CA . ILE A 1 96 ? -5.507 10.509 21.728 1.00 89.75 96 ILE A CA 1
ATOM 794 C C . ILE A 1 96 ? -5.180 10.833 23.187 1.00 89.75 96 ILE A C 1
ATOM 796 O O . ILE A 1 96 ? -5.960 10.485 24.069 1.00 89.75 96 ILE A O 1
ATOM 800 N N . SER A 1 97 ? -4.066 11.514 23.458 1.00 86.12 97 SER A N 1
ATOM 801 C CA . SER A 1 97 ? -3.678 11.909 24.811 1.00 86.12 97 SER A CA 1
ATOM 802 C C . SER A 1 97 ? -4.787 12.729 25.479 1.00 86.12 97 SER A C 1
ATOM 804 O O . SER A 1 97 ? -5.290 13.700 24.913 1.00 86.12 97 SER A O 1
ATOM 806 N N . GLY A 1 98 ? -5.207 12.310 26.675 1.00 80.94 98 GLY A N 1
ATOM 807 C CA . GLY A 1 98 ? -6.303 12.942 27.417 1.00 80.94 98 GLY A CA 1
ATOM 808 C C . GLY A 1 98 ? -7.712 12.628 26.899 1.00 80.94 98 GLY A C 1
ATOM 809 O O . GLY A 1 98 ? -8.681 13.114 27.479 1.00 80.94 98 GLY A O 1
ATOM 810 N N . LYS A 1 99 ? -7.856 11.812 25.847 1.00 84.88 99 LYS A N 1
ATOM 811 C CA . LYS A 1 99 ? -9.154 11.279 25.424 1.00 84.88 99 LYS A CA 1
ATOM 812 C C . LYS A 1 99 ? -9.457 9.995 26.181 1.00 84.88 99 LYS A C 1
ATOM 814 O O . LYS A 1 99 ? -8.577 9.172 26.417 1.00 84.88 99 LYS A O 1
ATOM 819 N N . THR A 1 100 ? -10.724 9.808 26.506 1.00 79.25 100 THR A N 1
ATOM 820 C CA . THR A 1 100 ? -11.267 8.528 26.949 1.00 79.25 100 THR A CA 1
ATOM 821 C C . THR A 1 100 ? -12.215 8.028 25.876 1.00 79.25 100 THR A C 1
ATOM 823 O O . THR A 1 100 ? -12.879 8.827 25.211 1.00 79.25 100 THR A O 1
ATOM 826 N N . VAL A 1 101 ? -12.285 6.709 25.695 1.00 79.12 101 VAL A N 1
ATOM 827 C CA . VAL A 1 101 ? -13.390 6.104 24.946 1.00 79.12 101 VAL A CA 1
ATOM 828 C C . VAL A 1 101 ? -14.661 6.608 25.610 1.00 79.12 101 VAL A C 1
ATOM 830 O O . VAL A 1 101 ? -14.786 6.512 26.835 1.00 79.12 101 VAL A O 1
ATOM 833 N N . HIS A 1 102 ? -15.531 7.258 24.839 1.00 65.31 102 HIS A N 1
ATOM 834 C CA . HIS A 1 102 ? -16.714 7.914 25.381 1.00 65.31 102 HIS A CA 1
ATOM 835 C C . HIS A 1 102 ? -17.478 6.975 26.325 1.00 65.31 102 HIS A C 1
ATOM 837 O O . HIS A 1 102 ? -17.531 5.763 26.101 1.00 65.31 102 HIS A O 1
ATOM 843 N N . GLN A 1 103 ? -18.120 7.539 27.357 1.00 64.25 103 GLN A N 1
ATOM 844 C CA . GLN A 1 103 ? -19.212 6.835 28.025 1.00 64.25 103 GLN A CA 1
ATOM 845 C C . GLN A 1 103 ? -20.222 6.489 26.935 1.00 64.25 103 GLN A C 1
ATOM 847 O O . GLN A 1 103 ? -20.858 7.374 26.370 1.00 64.25 103 GLN A O 1
ATOM 852 N N . PHE A 1 104 ? -20.254 5.218 26.553 1.00 68.44 104 PHE A N 1
ATOM 853 C CA . PHE A 1 104 ? -21.025 4.750 25.416 1.00 68.44 104 PHE A CA 1
ATOM 854 C C . PHE A 1 104 ? -22.505 5.033 25.674 1.00 68.44 104 PHE A C 1
ATOM 856 O O . PHE A 1 104 ? -23.131 4.369 26.504 1.00 68.44 104 PHE A O 1
ATOM 863 N N . ASP A 1 105 ? -23.032 6.055 25.001 1.00 77.56 105 ASP A N 1
ATOM 864 C CA . ASP A 1 105 ? -24.403 6.518 25.162 1.00 77.56 105 ASP A CA 1
ATOM 865 C C . ASP A 1 105 ? -25.348 5.597 24.386 1.00 77.56 105 ASP A C 1
ATOM 867 O O . ASP A 1 105 ? -25.440 5.654 23.158 1.00 77.56 105 ASP A O 1
ATOM 871 N N . HIS A 1 106 ? -26.054 4.729 25.113 1.00 74.56 106 HIS A N 1
ATOM 872 C CA . HIS A 1 106 ? -27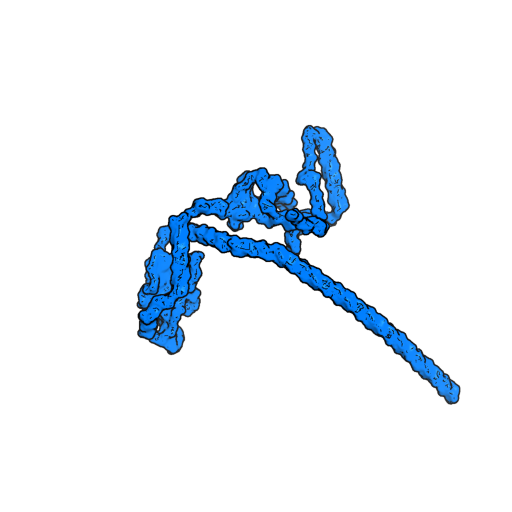.019 3.800 24.521 1.00 74.56 106 HIS A CA 1
ATOM 873 C C . HIS A 1 106 ? -28.185 4.538 23.863 1.00 74.56 106 HIS A C 1
ATOM 875 O O . HIS A 1 106 ? -28.769 4.010 22.920 1.00 74.56 106 HIS A O 1
ATOM 881 N N . GLU A 1 107 ? -28.523 5.736 24.344 1.00 77.50 107 GLU A N 1
ATOM 882 C CA . GLU A 1 107 ? -29.679 6.507 23.881 1.00 77.50 107 GLU A CA 1
ATOM 883 C C . GLU A 1 107 ? -29.442 7.113 22.489 1.00 77.50 107 GLU A C 1
ATOM 885 O O . GLU A 1 107 ? -30.390 7.422 21.759 1.00 77.50 107 GLU A O 1
ATOM 890 N N . SER A 1 108 ? -28.174 7.214 22.078 1.00 82.88 108 SER A N 1
ATOM 891 C CA . SER A 1 108 ? -27.779 7.620 20.727 1.00 82.88 108 SER A CA 1
ATOM 892 C C . SER A 1 108 ? -28.143 6.592 19.645 1.00 82.88 108 SER A C 1
ATOM 894 O O . SER A 1 108 ? -28.232 6.948 18.468 1.00 82.88 108 SER A O 1
ATOM 896 N N . ILE A 1 109 ? -28.378 5.328 20.019 1.00 87.38 109 ILE A N 1
ATOM 897 C CA . ILE A 1 109 ? -28.665 4.240 19.082 1.00 87.38 109 ILE A CA 1
ATOM 898 C C . ILE A 1 109 ? -30.176 4.117 18.925 1.00 87.38 109 ILE A C 1
ATOM 900 O O . ILE A 1 109 ? -30.876 3.635 19.816 1.00 87.38 109 ILE A O 1
ATOM 904 N N . LYS A 1 110 ? -30.683 4.536 17.764 1.00 88.31 110 LYS A N 1
ATOM 905 C CA . LYS A 1 110 ? -32.126 4.579 17.502 1.00 88.31 110 LYS A CA 1
ATOM 906 C C . LYS A 1 110 ? -32.531 3.545 16.456 1.00 88.31 110 LYS A C 1
ATOM 908 O O . LYS A 1 110 ? -31.844 3.424 15.446 1.00 88.31 110 LYS A O 1
ATOM 913 N N . PRO A 1 111 ? -33.631 2.810 16.647 1.00 88.00 111 PRO A N 1
ATOM 914 C CA . PRO A 1 111 ? -34.155 1.912 15.626 1.00 88.00 111 PRO A CA 1
ATOM 915 C C . PRO A 1 111 ? -34.733 2.702 14.439 1.00 88.00 111 PRO A C 1
ATOM 917 O O . PRO A 1 111 ? -35.188 3.836 14.599 1.00 88.00 111 PRO A O 1
ATOM 920 N N . TYR A 1 112 ? -34.738 2.108 13.242 1.00 83.69 112 TYR A N 1
ATOM 921 C CA . TYR A 1 112 ? -35.497 2.659 12.110 1.00 83.69 112 TYR A CA 1
ATOM 922 C C . TYR A 1 112 ? -37.003 2.408 12.293 1.00 83.69 112 TYR A C 1
ATOM 924 O O . TYR A 1 112 ? -37.393 1.292 12.615 1.00 83.69 112 TYR A O 1
ATOM 932 N N . HIS A 1 113 ? -37.847 3.399 11.984 1.00 73.25 113 HIS A N 1
ATOM 933 C CA . HIS A 1 113 ? -39.303 3.243 11.797 1.00 73.25 113 HIS A CA 1
ATOM 934 C C . HIS A 1 113 ? -40.067 2.542 12.943 1.00 73.25 113 HIS A C 1
ATOM 936 O O . HIS A 1 113 ? -40.573 1.440 12.748 1.00 73.25 113 HIS A O 1
ATOM 942 N N . ASP A 1 114 ? -40.180 3.183 14.114 1.00 78.12 114 ASP A N 1
ATOM 943 C CA . ASP A 1 114 ? -40.959 2.715 15.286 1.00 78.12 114 ASP A CA 1
ATOM 944 C C . ASP A 1 114 ? -40.675 1.265 15.735 1.00 78.12 114 ASP A C 1
ATOM 946 O O . ASP A 1 114 ? -41.498 0.619 16.383 1.00 78.12 114 ASP A O 1
ATOM 950 N N . ARG A 1 115 ? -39.496 0.741 15.391 1.00 88.25 115 ARG A N 1
ATOM 951 C CA . ARG A 1 115 ? -39.067 -0.620 15.725 1.00 88.25 115 ARG A CA 1
ATOM 952 C C . ARG A 1 115 ? -38.495 -0.740 17.117 1.00 88.25 115 ARG A C 1
ATOM 954 O O . ARG A 1 115 ? -38.081 0.239 17.728 1.00 88.25 115 ARG A O 1
ATOM 961 N N . GLU A 1 116 ? -38.402 -1.977 17.584 1.00 92.62 116 GLU A N 1
ATOM 962 C CA . GLU A 1 116 ? -37.772 -2.272 18.861 1.00 92.62 116 GLU A CA 1
ATOM 963 C C . GLU A 1 116 ? -36.250 -2.446 18.733 1.00 92.62 116 GLU A C 1
ATOM 965 O O . GLU A 1 116 ? -35.734 -3.058 17.790 1.00 92.62 116 GLU A O 1
ATOM 970 N N . ILE A 1 117 ? -35.529 -1.927 19.729 1.00 94.56 117 ILE A N 1
ATOM 971 C CA . ILE A 1 117 ? -34.119 -2.218 19.978 1.00 94.56 117 ILE A CA 1
ATOM 972 C C . ILE A 1 117 ? -33.925 -2.593 21.447 1.00 94.56 117 ILE A C 1
ATOM 974 O O . ILE A 1 117 ? -34.444 -1.941 22.349 1.00 94.56 117 ILE A O 1
ATOM 978 N N . VAL A 1 118 ? -33.140 -3.637 21.689 1.00 94.81 118 VAL A N 1
ATOM 979 C CA . VAL A 1 118 ? -32.843 -4.156 23.023 1.00 94.81 118 VAL A CA 1
ATOM 980 C C . VAL A 1 118 ? -31.335 -4.276 23.188 1.00 94.81 118 VAL A C 1
ATOM 982 O O . VAL A 1 118 ? -30.662 -4.945 22.401 1.00 94.81 118 VAL A O 1
ATOM 985 N N . SER A 1 119 ? -30.790 -3.648 24.231 1.00 94.62 119 SER A N 1
ATOM 986 C CA . SER A 1 119 ? -29.390 -3.847 24.614 1.00 94.62 119 SER A CA 1
ATOM 987 C C . SER A 1 119 ? -29.215 -5.218 25.266 1.00 94.62 119 SER A C 1
ATOM 989 O O . SER A 1 119 ? -29.954 -5.586 26.177 1.00 94.62 119 SER A O 1
ATOM 991 N N . LEU A 1 120 ? -28.218 -5.972 24.809 1.00 95.31 120 LEU A N 1
ATOM 992 C CA . LEU A 1 120 ? -27.866 -7.298 25.327 1.00 95.31 120 LEU A CA 1
ATOM 993 C C . LEU A 1 120 ? -26.590 -7.264 26.190 1.00 95.31 120 LEU A C 1
ATOM 995 O O . LEU A 1 120 ? -26.054 -8.311 26.556 1.00 95.31 120 LEU A O 1
ATOM 999 N N . GLY A 1 121 ? -26.100 -6.063 26.517 1.00 93.25 121 GLY A N 1
ATOM 1000 C CA . GLY A 1 121 ? -24.928 -5.832 27.360 1.00 93.25 121 GLY A CA 1
ATOM 1001 C C . GLY A 1 121 ? -23.602 -5.703 26.601 1.00 93.25 121 GLY A C 1
ATOM 1002 O O . GLY A 1 121 ? -23.548 -5.695 25.371 1.00 93.25 121 GLY A O 1
ATOM 1003 N N . THR A 1 122 ? -22.513 -5.571 27.358 1.00 94.00 122 THR A N 1
ATOM 1004 C CA . THR A 1 122 ? -21.157 -5.338 26.833 1.00 94.00 122 THR A CA 1
ATOM 1005 C C . THR A 1 122 ? -20.540 -6.611 26.254 1.00 94.00 122 THR A C 1
ATOM 1007 O O . THR A 1 122 ? -20.438 -7.621 26.945 1.00 94.00 122 THR A O 1
ATOM 1010 N N . LEU A 1 123 ? -20.100 -6.591 24.996 1.00 94.69 123 LEU A N 1
ATOM 1011 C CA . LEU A 1 123 ? -19.305 -7.675 24.411 1.00 94.69 123 LEU A CA 1
ATOM 1012 C C . LEU A 1 123 ? -17.856 -7.615 24.900 1.00 94.69 123 LEU A C 1
ATOM 1014 O O . LEU A 1 123 ? -17.300 -8.639 25.287 1.00 94.69 123 LEU A O 1
ATOM 1018 N N . TYR A 1 124 ? -17.273 -6.420 24.854 1.00 93.81 124 TYR A N 1
ATOM 1019 C CA . TYR A 1 124 ? -15.877 -6.157 25.168 1.00 93.81 124 TYR A CA 1
ATOM 1020 C C . TYR A 1 124 ? -15.728 -4.703 25.619 1.00 93.81 124 TYR A C 1
ATOM 1022 O O . TYR A 1 124 ? -16.377 -3.825 25.052 1.00 93.81 124 TYR A O 1
ATOM 1030 N N . GLU A 1 125 ? -14.895 -4.449 26.621 1.00 93.25 125 GLU A N 1
ATOM 1031 C CA . GLU A 1 125 ? -14.637 -3.105 27.134 1.00 93.25 125 GLU A CA 1
ATOM 1032 C C . GLU A 1 125 ? -13.252 -3.049 27.770 1.00 93.25 125 GLU A C 1
ATOM 1034 O O . GLU A 1 125 ? -12.905 -3.896 28.595 1.00 93.25 125 GLU A O 1
ATOM 1039 N N . ASP A 1 126 ? -12.475 -2.055 27.359 1.00 93.50 126 ASP A N 1
ATOM 1040 C CA . ASP A 1 126 ? -11.176 -1.710 27.917 1.00 93.50 126 ASP A CA 1
ATOM 1041 C C . ASP A 1 126 ? -10.929 -0.191 27.799 1.00 93.50 126 ASP A C 1
ATOM 1043 O O . ASP A 1 126 ? -11.825 0.586 27.463 1.00 93.50 126 ASP A O 1
ATOM 1047 N N . GLU A 1 127 ? -9.708 0.251 28.086 1.00 91.12 127 GLU A N 1
ATOM 1048 C CA . GLU A 1 127 ? -9.328 1.662 28.068 1.00 91.12 127 GLU A CA 1
ATOM 1049 C C . GLU A 1 127 ? -9.315 2.320 26.670 1.00 91.12 127 GLU A C 1
ATOM 1051 O O . GLU A 1 127 ? -9.321 3.551 26.585 1.00 91.12 127 GLU A O 1
ATOM 1056 N N . PHE A 1 128 ? -9.320 1.540 25.580 1.00 93.25 128 PHE A N 1
ATOM 1057 C CA . PHE A 1 128 ? -9.274 2.041 24.200 1.00 93.25 128 PHE A CA 1
ATOM 1058 C C . PHE A 1 128 ? -10.490 1.675 23.353 1.00 93.25 128 PHE A C 1
ATOM 1060 O O . PHE A 1 128 ? -10.658 2.267 22.288 1.00 93.25 128 PHE A O 1
ATOM 1067 N N . THR A 1 129 ? -11.335 0.740 23.784 1.00 93.50 129 THR A N 1
ATOM 1068 C CA . THR A 1 129 ? -12.457 0.224 23.002 1.00 93.50 129 THR A CA 1
ATOM 1069 C C . THR A 1 129 ? -13.618 -0.193 23.885 1.00 93.50 129 THR A C 1
ATOM 1071 O O . THR A 1 129 ? -13.453 -0.876 24.891 1.00 93.50 129 THR A O 1
ATOM 1074 N N . ILE A 1 130 ? -14.828 0.119 23.430 1.00 93.38 130 ILE A N 1
ATOM 1075 C CA . ILE A 1 130 ? -16.064 -0.413 23.995 1.00 93.38 130 ILE A CA 1
ATOM 1076 C C . ILE A 1 130 ? -16.937 -0.964 22.877 1.00 93.38 130 ILE A C 1
ATOM 1078 O O . ILE A 1 130 ? -17.181 -0.304 21.873 1.00 93.38 130 ILE A O 1
ATOM 1082 N N . MET A 1 131 ? -17.415 -2.191 23.044 1.00 93.75 131 MET A N 1
ATOM 1083 C CA . MET A 1 131 ? -18.321 -2.860 22.119 1.00 93.75 131 MET A CA 1
ATOM 1084 C C . MET A 1 131 ? -19.471 -3.473 22.894 1.00 93.75 131 MET A C 1
ATOM 1086 O O . MET A 1 131 ? -19.268 -4.234 23.841 1.00 93.75 131 MET A O 1
ATOM 1090 N N . LYS A 1 132 ? -20.694 -3.194 22.458 1.00 94.69 132 LYS A N 1
ATOM 1091 C CA . LYS A 1 132 ? -21.918 -3.712 23.064 1.00 94.69 132 LYS A CA 1
ATOM 1092 C C . LYS A 1 132 ? -22.775 -4.426 22.034 1.00 94.69 132 LYS A C 1
ATOM 1094 O O . LYS A 1 132 ? -22.693 -4.173 20.832 1.00 94.69 132 LYS A O 1
ATOM 1099 N N . LEU A 1 133 ? -23.574 -5.362 22.528 1.00 96.38 133 LEU A N 1
ATOM 1100 C CA . LEU A 1 133 ? -24.491 -6.146 21.721 1.00 96.38 133 LEU A CA 1
ATOM 1101 C C . LEU A 1 133 ? -25.884 -5.540 21.765 1.00 96.38 133 LEU A C 1
ATOM 1103 O O . LEU A 1 133 ? -26.380 -5.159 22.827 1.00 96.38 133 LEU A O 1
ATOM 1107 N N . PHE A 1 134 ? -26.532 -5.527 20.609 1.00 96.06 134 PHE A N 1
ATOM 1108 C CA . PHE A 1 134 ? -27.907 -5.078 20.452 1.00 96.06 134 PHE A CA 1
ATOM 1109 C C . PHE A 1 134 ? -28.693 -6.084 19.623 1.00 96.06 134 PHE A C 1
ATOM 1111 O O . PHE A 1 134 ? -28.169 -6.655 18.667 1.00 96.06 134 PHE A O 1
ATOM 1118 N N . ALA A 1 135 ? -29.956 -6.281 19.979 1.00 96.81 135 ALA A N 1
ATOM 1119 C CA . ALA A 1 135 ? -30.951 -6.889 19.112 1.00 96.81 135 ALA A CA 1
ATOM 1120 C C . ALA A 1 135 ? -31.852 -5.776 18.587 1.00 96.81 135 ALA A C 1
ATOM 1122 O O . ALA A 1 135 ? -32.426 -5.049 19.390 1.00 96.81 135 ALA A O 1
ATOM 1123 N N . ALA A 1 136 ? -31.987 -5.640 17.274 1.00 96.06 136 ALA A N 1
ATOM 1124 C CA . ALA A 1 136 ? -32.949 -4.713 16.686 1.00 96.06 136 ALA A CA 1
ATOM 1125 C C . ALA A 1 136 ? -33.851 -5.431 15.695 1.00 96.06 136 ALA A C 1
ATOM 1127 O O . ALA A 1 136 ? -33.416 -6.331 14.966 1.00 96.06 136 ALA A O 1
ATOM 1128 N N . GLU A 1 137 ? -35.102 -5.010 15.665 1.00 95.50 137 GLU A N 1
ATOM 1129 C CA . GLU A 1 137 ? -36.072 -5.479 14.696 1.00 95.50 137 GLU A CA 1
ATOM 1130 C C . GLU A 1 137 ? -35.729 -4.968 13.282 1.00 95.50 137 GLU A C 1
ATOM 1132 O O . GLU A 1 137 ? -35.245 -3.852 13.102 1.00 95.50 137 GLU A O 1
ATOM 1137 N N . ASN A 1 138 ? -35.965 -5.776 12.251 1.00 92.31 138 ASN A N 1
ATOM 1138 C CA . ASN A 1 138 ? -35.640 -5.483 10.857 1.00 92.31 138 ASN A CA 1
ATOM 1139 C C . ASN A 1 138 ? -36.828 -5.785 9.914 1.00 92.31 138 ASN A C 1
ATOM 1141 O O . ASN A 1 138 ? -37.838 -6.346 10.323 1.00 92.31 138 ASN A O 1
ATOM 1145 N N . ASP A 1 139 ? -36.694 -5.443 8.628 1.00 90.56 139 ASP A N 1
ATOM 1146 C CA . ASP A 1 139 ? -37.742 -5.612 7.602 1.00 90.56 139 ASP A CA 1
ATOM 1147 C C . ASP A 1 139 ? -38.002 -7.064 7.163 1.00 90.56 139 ASP A C 1
ATOM 1149 O O . ASP A 1 139 ? -38.859 -7.326 6.316 1.00 90.56 139 ASP A O 1
ATOM 1153 N N . ARG A 1 140 ? -37.229 -8.040 7.647 1.00 88.94 140 ARG A N 1
ATOM 1154 C CA . ARG A 1 140 ? -37.270 -9.404 7.114 1.00 88.94 140 ARG A CA 1
ATOM 1155 C C . ARG A 1 140 ? -38.489 -10.153 7.669 1.00 88.94 140 ARG A C 1
ATOM 1157 O O . ARG A 1 140 ? -38.659 -10.233 8.882 1.00 88.94 140 ARG A O 1
ATOM 1164 N N . PRO A 1 141 ? -39.264 -10.849 6.815 1.00 87.31 141 PRO A N 1
ATOM 1165 C CA . PRO A 1 141 ? -40.512 -11.495 7.232 1.00 87.31 141 PRO A CA 1
ATOM 1166 C C . PRO A 1 141 ? -40.313 -12.741 8.108 1.00 87.31 141 PRO A C 1
ATOM 1168 O O . PRO A 1 141 ? -41.196 -13.088 8.882 1.00 87.31 141 PRO A O 1
ATOM 1171 N N . LYS A 1 142 ? -39.176 -13.442 7.974 1.00 90.44 142 LYS A N 1
ATOM 1172 C CA . LYS A 1 142 ? -38.888 -14.683 8.725 1.00 90.44 142 LYS A CA 1
ATOM 1173 C C . LYS A 1 142 ? -37.846 -14.514 9.829 1.00 90.44 142 LYS A C 1
ATOM 1175 O O . LYS A 1 142 ? -37.955 -15.162 10.856 1.00 90.44 142 LYS A O 1
ATOM 1180 N N . ASN A 1 143 ? -36.847 -13.658 9.615 1.00 94.06 143 ASN A N 1
ATOM 1181 C CA . ASN A 1 143 ? -35.729 -13.445 10.540 1.00 94.06 143 ASN A CA 1
ATOM 1182 C C . ASN A 1 143 ? -35.746 -11.995 11.024 1.00 94.06 143 ASN A C 1
ATOM 1184 O O . ASN A 1 143 ? -34.855 -11.211 10.685 1.00 94.06 143 ASN A O 1
ATOM 1188 N N . ARG A 1 144 ? -36.827 -11.655 11.730 1.00 93.44 144 ARG A N 1
ATOM 1189 C CA . ARG A 1 144 ? -37.238 -10.287 12.059 1.00 93.44 144 ARG A CA 1
ATOM 1190 C C . ARG A 1 144 ? -36.286 -9.577 13.022 1.00 93.44 144 ARG A C 1
ATOM 1192 O O . ARG A 1 144 ? -36.330 -8.361 13.106 1.00 93.44 144 ARG A O 1
ATOM 1199 N N . TRP A 1 145 ? -35.389 -10.293 13.698 1.00 97.00 145 TRP A N 1
ATOM 1200 C CA . TRP A 1 145 ? -34.425 -9.713 14.632 1.00 97.00 145 TRP A CA 1
ATOM 1201 C C . TRP A 1 145 ? -32.992 -9.841 14.124 1.00 97.00 145 TRP A C 1
ATOM 1203 O O . TRP A 1 145 ? -32.583 -10.899 13.649 1.00 97.00 145 TRP A O 1
ATOM 1213 N N . THR A 1 146 ? -32.209 -8.770 14.246 1.00 96.81 146 THR A N 1
ATOM 1214 C CA . THR A 1 146 ? -30.771 -8.738 13.950 1.00 96.81 146 THR A CA 1
ATOM 1215 C C . THR A 1 146 ? -29.976 -8.558 15.236 1.00 96.81 146 THR A C 1
ATOM 1217 O O . THR A 1 146 ? -30.147 -7.559 15.928 1.00 96.81 146 THR A O 1
ATOM 1220 N N . LEU A 1 147 ? -29.061 -9.485 15.516 1.00 97.38 147 LEU A N 1
ATOM 1221 C CA . LEU A 1 147 ? -27.990 -9.314 16.493 1.00 97.38 147 LEU A CA 1
ATOM 1222 C C . LEU A 1 147 ? -26.885 -8.466 15.868 1.00 97.38 147 LEU A C 1
ATOM 1224 O O . LEU A 1 147 ? -26.385 -8.807 14.794 1.00 97.38 147 LEU A O 1
ATOM 1228 N N . MET A 1 148 ? -26.466 -7.417 16.561 1.00 96.50 148 MET A N 1
ATOM 1229 C CA . MET A 1 148 ? -25.437 -6.487 16.110 1.00 96.50 148 MET A CA 1
ATOM 1230 C C . MET A 1 148 ? -24.396 -6.247 17.200 1.00 96.50 148 MET A C 1
ATOM 1232 O O . MET A 1 148 ? -24.721 -6.287 18.387 1.00 96.50 148 MET A O 1
ATOM 1236 N N . ALA A 1 149 ? -23.164 -5.963 16.782 1.00 95.88 149 ALA A N 1
ATOM 1237 C CA . ALA A 1 149 ? -22.133 -5.362 17.618 1.00 95.88 149 ALA A CA 1
ATOM 1238 C C . ALA A 1 149 ? -21.968 -3.891 17.225 1.00 95.88 149 ALA A C 1
ATOM 1240 O O . ALA A 1 149 ? -21.793 -3.584 16.043 1.00 95.88 149 ALA A O 1
ATOM 1241 N N . ILE A 1 150 ? -22.040 -3.005 18.216 1.00 94.69 150 ILE A N 1
ATOM 1242 C CA . ILE A 1 150 ? -21.903 -1.556 18.046 1.00 94.69 150 ILE A CA 1
ATOM 1243 C C . ILE A 1 150 ? -20.922 -1.045 19.089 1.00 94.69 150 ILE A C 1
ATOM 1245 O O . ILE A 1 150 ? -20.971 -1.483 20.240 1.00 94.69 150 ILE A O 1
ATOM 1249 N N . GLY A 1 151 ? -20.028 -0.145 18.703 1.00 93.12 151 GLY A N 1
ATOM 1250 C CA . GLY A 1 151 ? -18.947 0.266 19.583 1.00 93.12 151 GLY A CA 1
ATOM 1251 C C . GLY A 1 151 ? -18.104 1.416 19.066 1.00 93.12 151 GLY A C 1
ATOM 1252 O O . GLY A 1 151 ? -18.250 1.865 17.931 1.00 93.12 151 GLY A O 1
ATOM 1253 N N . ASP A 1 152 ? -17.176 1.834 19.909 1.00 91.38 152 ASP A N 1
ATOM 1254 C CA . ASP A 1 152 ? -16.181 2.849 19.597 1.00 91.38 152 ASP A CA 1
ATOM 1255 C C . ASP A 1 152 ? -14.778 2.345 19.923 1.00 91.38 152 ASP A C 1
ATOM 1257 O O . ASP A 1 152 ? -14.610 1.476 20.784 1.00 91.38 152 ASP A O 1
ATOM 1261 N N . THR A 1 153 ? -13.776 2.905 19.253 1.00 91.75 153 THR A N 1
ATOM 1262 C CA . THR A 1 153 ? -12.373 2.667 19.568 1.00 91.75 153 THR A CA 1
ATOM 1263 C C . THR A 1 153 ? -11.520 3.907 19.327 1.00 91.75 153 THR A C 1
ATOM 1265 O O . THR A 1 153 ? -11.538 4.513 18.257 1.00 91.75 153 THR A O 1
ATOM 1268 N N . LEU A 1 154 ? -10.674 4.243 20.300 1.00 92.25 154 LEU A N 1
ATOM 1269 C CA . LEU A 1 154 ? -9.647 5.270 20.138 1.00 92.25 154 LEU A CA 1
ATOM 1270 C C . LEU A 1 154 ? -8.554 4.844 19.148 1.00 92.25 154 LEU A C 1
ATOM 1272 O O . LEU A 1 154 ? -7.766 5.687 18.733 1.00 92.25 154 LEU A O 1
ATOM 1276 N N . LEU A 1 155 ? -8.482 3.567 18.756 1.00 93.06 155 LEU A N 1
ATOM 1277 C CA . LEU A 1 155 ? -7.476 3.038 17.827 1.00 93.06 155 LEU A CA 1
ATOM 1278 C C . LEU A 1 155 ? -7.975 2.957 16.373 1.00 93.06 155 LEU A C 1
ATOM 1280 O O . LEU A 1 155 ? -7.360 2.283 15.550 1.00 93.06 155 LEU A O 1
ATOM 1284 N N . GLN A 1 156 ? -9.067 3.647 16.036 1.00 88.62 156 GLN A N 1
ATOM 1285 C CA . GLN A 1 156 ? -9.699 3.611 14.709 1.00 88.62 156 GLN A CA 1
ATOM 1286 C C . GLN A 1 156 ? -8.769 3.974 13.540 1.00 88.62 156 GLN A C 1
ATOM 1288 O O . GLN A 1 156 ? -8.948 3.476 12.433 1.00 88.62 156 GLN A O 1
ATOM 1293 N N . ASP A 1 157 ? -7.775 4.836 13.779 1.00 89.44 157 ASP A N 1
ATOM 1294 C CA . ASP A 1 157 ? -6.808 5.237 12.751 1.00 89.44 157 ASP A CA 1
ATOM 1295 C C . ASP A 1 157 ? -5.762 4.139 12.513 1.00 89.44 157 ASP A C 1
ATOM 1297 O O . ASP A 1 157 ? -5.186 4.042 11.435 1.00 89.44 157 ASP A O 1
ATOM 1301 N N . LEU A 1 158 ? -5.545 3.285 13.515 1.00 92.25 158 LEU A N 1
ATOM 1302 C CA . LEU A 1 158 ? -4.547 2.225 13.493 1.00 92.25 158 LEU A CA 1
ATOM 1303 C C . LEU A 1 158 ? -5.132 0.900 13.012 1.00 92.25 158 LEU A C 1
ATOM 1305 O O . LEU A 1 158 ? -4.393 0.046 12.527 1.00 92.25 158 LEU A O 1
ATOM 1309 N N . LEU A 1 159 ? -6.436 0.680 13.152 1.00 91.44 159 LEU A N 1
ATOM 1310 C CA . LEU A 1 159 ? -7.060 -0.568 12.740 1.00 91.44 159 LEU A CA 1
ATOM 1311 C C . LEU A 1 159 ? -8.446 -0.345 12.147 1.00 91.44 159 LEU A C 1
ATOM 1313 O O . LEU A 1 159 ? -9.283 0.380 12.679 1.00 91.44 159 LEU A O 1
ATOM 1317 N N . LYS A 1 160 ? -8.709 -1.031 11.036 1.00 88.19 160 LYS A N 1
ATOM 1318 C CA . LYS A 1 160 ? -10.008 -0.974 10.377 1.00 88.19 160 LYS A CA 1
ATOM 1319 C C . LYS A 1 160 ? -10.989 -1.900 11.090 1.00 88.19 160 LYS A C 1
ATOM 1321 O O . LYS A 1 160 ? -11.004 -3.104 10.838 1.00 88.19 160 LYS A O 1
ATOM 1326 N N . MET A 1 161 ? -11.812 -1.331 11.963 1.00 87.50 161 MET A N 1
ATOM 1327 C CA . MET A 1 161 ? -12.926 -2.052 12.577 1.00 87.50 161 MET A CA 1
ATOM 1328 C C . MET A 1 161 ? -14.070 -2.290 11.581 1.00 87.50 161 MET A C 1
ATOM 1330 O O . MET A 1 161 ? -14.205 -1.549 10.602 1.00 87.50 161 MET A O 1
ATOM 1334 N N . PRO A 1 162 ? -14.891 -3.338 11.784 1.00 87.50 162 PRO A N 1
ATOM 1335 C CA . PRO A 1 162 ? -16.018 -3.608 10.905 1.00 87.50 162 PRO A CA 1
ATOM 1336 C C . PRO A 1 162 ? -17.043 -2.474 10.973 1.00 87.50 162 PRO A C 1
ATOM 1338 O O . PRO A 1 162 ? -17.460 -2.064 12.056 1.00 87.50 162 PRO A O 1
ATOM 1341 N N . HIS A 1 163 ? -17.454 -2.015 9.793 1.00 89.25 163 HIS A N 1
ATOM 1342 C CA . HIS A 1 163 ? -18.477 -0.997 9.613 1.00 89.25 163 HIS A CA 1
ATOM 1343 C C . HIS A 1 163 ? -19.391 -1.396 8.448 1.00 89.25 163 HIS A C 1
ATOM 1345 O O . HIS A 1 163 ? -19.015 -1.300 7.277 1.00 89.25 163 HIS A O 1
ATOM 1351 N N . GLU A 1 164 ? -20.589 -1.872 8.772 1.00 89.06 164 GLU A N 1
ATOM 1352 C CA . GLU A 1 164 ? -21.602 -2.298 7.810 1.00 89.06 164 GLU A CA 1
ATOM 1353 C C . GLU A 1 164 ? -22.673 -1.222 7.613 1.00 89.06 164 GLU A C 1
ATOM 1355 O O . GLU A 1 164 ? -23.273 -0.728 8.566 1.00 89.06 164 GLU A O 1
ATOM 1360 N N . TYR A 1 165 ? -22.950 -0.889 6.351 1.00 77.56 165 TYR A N 1
ATOM 1361 C CA . TYR A 1 165 ? -24.073 -0.027 5.987 1.00 77.56 165 TYR A CA 1
ATOM 1362 C C . TYR A 1 165 ? -25.390 -0.815 5.986 1.00 77.56 165 TYR A C 1
ATOM 1364 O O . TYR A 1 165 ? -25.416 -2.001 5.661 1.00 77.56 165 TYR A O 1
ATOM 1372 N N . GLY A 1 166 ? -26.502 -0.142 6.292 1.00 79.50 166 GLY A N 1
ATOM 1373 C CA . GLY A 1 166 ? -27.841 -0.741 6.216 1.00 79.50 166 GLY A CA 1
ATOM 1374 C C . GLY A 1 166 ? -28.233 -1.597 7.424 1.00 79.50 166 GLY A C 1
ATOM 1375 O O . GLY A 1 166 ? -29.125 -2.441 7.313 1.00 79.50 166 GLY A O 1
ATOM 1376 N N . LEU A 1 167 ? -27.591 -1.394 8.579 1.00 88.81 167 LEU A N 1
ATOM 1377 C CA . LEU A 1 167 ? -28.102 -1.925 9.841 1.00 88.81 167 LEU A CA 1
ATOM 1378 C C . LEU A 1 167 ? -29.498 -1.348 10.134 1.00 88.81 167 LEU A C 1
ATOM 1380 O O . LEU A 1 167 ? -29.765 -0.210 9.759 1.00 88.81 167 LEU A O 1
ATOM 1384 N N . PRO A 1 168 ? -30.391 -2.082 10.824 1.00 89.94 168 PRO A N 1
ATOM 1385 C CA . PRO A 1 168 ? -31.738 -1.617 11.176 1.00 89.94 168 PRO A CA 1
ATOM 1386 C C . PRO A 1 168 ? -31.760 -0.546 12.292 1.00 89.94 168 PRO A C 1
ATOM 1388 O O . PRO A 1 168 ? -32.711 -0.457 13.067 1.00 89.94 168 PRO A O 1
ATOM 1391 N N . ILE A 1 169 ? -30.730 0.298 12.354 1.00 89.44 169 ILE A N 1
ATOM 1392 C CA . ILE A 1 169 ? -30.535 1.348 13.351 1.00 89.44 169 ILE A CA 1
ATOM 1393 C C . ILE A 1 169 ? -29.841 2.582 12.756 1.00 89.44 169 ILE A C 1
ATOM 1395 O O . ILE A 1 169 ? -29.076 2.494 11.796 1.00 89.44 169 ILE A O 1
ATOM 1399 N N . HIS A 1 170 ? -30.051 3.728 13.393 1.00 86.50 170 HIS A N 1
ATOM 1400 C CA . HIS A 1 170 ? -29.278 4.949 13.230 1.00 86.50 170 HIS A CA 1
ATOM 1401 C C . HIS A 1 170 ? -28.197 5.036 14.309 1.00 86.50 170 HIS A C 1
ATOM 1403 O O . HIS A 1 170 ? -28.491 4.953 15.502 1.00 86.50 170 HIS A O 1
ATOM 1409 N N . THR A 1 171 ? -26.949 5.210 13.880 1.00 85.06 171 THR A N 1
ATOM 1410 C CA . THR A 1 171 ? -25.768 5.285 14.747 1.00 85.06 171 THR A CA 1
ATOM 1411 C C . THR A 1 171 ? -24.628 6.011 14.026 1.00 85.06 171 THR A C 1
ATOM 1413 O O . THR A 1 171 ? -24.478 5.874 12.812 1.00 85.06 171 THR A O 1
ATOM 1416 N N . SER A 1 172 ? -23.810 6.754 14.775 1.00 83.94 172 SER A N 1
ATOM 1417 C CA . SER A 1 172 ? -22.556 7.368 14.307 1.00 83.94 172 SER A CA 1
ATOM 1418 C C . SER A 1 172 ? -21.302 6.679 14.862 1.00 83.94 172 SER A C 1
ATOM 1420 O O . SER A 1 172 ? -20.207 7.221 14.759 1.00 83.94 172 SER A O 1
ATOM 1422 N N . TRP A 1 173 ? -21.458 5.511 15.486 1.00 86.56 173 TRP A N 1
ATOM 1423 C CA . TRP A 1 173 ? -20.372 4.753 16.104 1.00 86.56 173 TRP A CA 1
ATOM 1424 C C . TRP A 1 173 ? -19.445 4.115 15.058 1.00 86.56 173 TRP A C 1
ATOM 1426 O O . TRP A 1 173 ? -19.896 3.716 13.986 1.00 86.56 173 TRP A O 1
ATOM 1436 N N . PHE A 1 174 ? -18.150 3.994 15.355 1.00 86.81 174 PHE A N 1
ATOM 1437 C CA . PHE A 1 174 ? -17.163 3.498 14.386 1.00 86.81 174 PHE A CA 1
ATOM 1438 C C . PHE A 1 174 ? -17.233 1.986 14.157 1.00 86.81 174 PHE A C 1
ATOM 1440 O O . PHE A 1 174 ? -16.947 1.513 13.057 1.00 86.81 174 PHE A O 1
ATOM 1447 N N . ILE A 1 175 ? -17.636 1.225 15.174 1.00 92.19 175 ILE A N 1
ATOM 1448 C CA . ILE A 1 175 ? -17.815 -0.223 15.084 1.00 92.19 175 ILE A CA 1
ATOM 1449 C C . ILE A 1 175 ? -19.296 -0.494 14.850 1.00 92.19 175 ILE A C 1
ATOM 1451 O O . ILE A 1 175 ? -20.130 -0.152 15.688 1.00 92.19 175 ILE A O 1
ATOM 1455 N N . GLN A 1 176 ? -19.620 -1.119 13.719 1.00 93.88 176 GLN A N 1
ATOM 1456 C CA . GLN A 1 176 ? -20.985 -1.458 13.322 1.00 93.88 176 GLN A CA 1
ATOM 1457 C C . GLN A 1 176 ? -20.982 -2.774 12.545 1.00 93.88 176 GLN A C 1
ATOM 1459 O O . GLN A 1 176 ? -20.453 -2.840 11.436 1.00 93.88 176 GLN A O 1
ATOM 1464 N N . LYS A 1 177 ? -21.576 -3.835 13.100 1.00 95.25 177 LYS A N 1
ATOM 1465 C CA . LYS A 1 177 ? -21.626 -5.134 12.415 1.00 95.25 177 LYS A CA 1
ATOM 1466 C C . LYS A 1 177 ? -22.883 -5.929 12.733 1.00 95.25 177 LYS A C 1
ATOM 1468 O O . LYS A 1 177 ? -23.184 -6.147 13.907 1.00 95.25 177 LYS A O 1
ATOM 1473 N N . ALA A 1 178 ? -23.565 -6.449 11.714 1.00 95.06 178 ALA A N 1
ATOM 1474 C CA . ALA A 1 178 ? -24.579 -7.479 11.882 1.00 95.06 178 ALA A CA 1
ATOM 1475 C C . ALA A 1 178 ? -23.905 -8.845 12.073 1.00 95.06 178 ALA A C 1
ATOM 1477 O O . ALA A 1 178 ? -23.109 -9.309 11.262 1.00 95.06 178 ALA A O 1
ATOM 1478 N N . LEU A 1 179 ? -24.241 -9.524 13.165 1.00 95.56 179 LEU A N 1
ATOM 1479 C CA . LEU A 1 179 ? -23.672 -10.828 13.507 1.00 95.56 179 LEU A CA 1
ATOM 1480 C C . LEU A 1 179 ? -24.591 -11.973 13.084 1.00 95.56 179 LEU A C 1
ATOM 1482 O O . LEU A 1 179 ? -24.125 -13.027 12.646 1.00 95.56 179 LEU A O 1
ATOM 1486 N N . LYS A 1 180 ? -25.908 -11.796 13.250 1.00 96.12 180 LYS A N 1
ATOM 1487 C CA . LYS A 1 180 ? -26.894 -12.839 12.951 1.00 96.12 180 LYS A CA 1
ATOM 1488 C C . LYS A 1 180 ? -28.294 -12.262 12.780 1.00 96.12 180 LYS A C 1
ATOM 1490 O O . LYS A 1 180 ? -28.639 -11.299 13.450 1.00 96.12 180 LYS A O 1
ATOM 1495 N N . HIS A 1 181 ? -29.116 -12.904 11.951 1.00 96.56 181 HIS A N 1
ATOM 1496 C CA . HIS A 1 181 ? -30.561 -12.670 11.915 1.00 96.56 181 HIS A CA 1
ATOM 1497 C C . HIS A 1 181 ? -31.304 -13.907 12.417 1.00 96.56 181 HIS A C 1
ATOM 1499 O O . HIS A 1 181 ? -30.974 -15.013 11.977 1.00 96.56 181 HIS A O 1
ATOM 1505 N N . LEU A 1 182 ? -32.292 -13.724 13.294 1.00 96.88 182 LEU A N 1
ATOM 1506 C CA . LEU A 1 182 ? -33.130 -14.793 13.844 1.00 96.88 182 LEU A CA 1
ATOM 1507 C C . LEU A 1 182 ? -34.614 -14.372 13.903 1.00 96.88 182 LEU A C 1
ATOM 1509 O O . LEU A 1 182 ? -34.918 -13.177 13.863 1.00 96.88 182 LEU A O 1
ATOM 1513 N N . PRO A 1 183 ? -35.546 -15.338 13.941 1.00 96.81 183 PRO A N 1
ATOM 1514 C CA . PRO A 1 183 ? -36.984 -15.096 14.045 1.00 96.81 183 PRO A CA 1
ATOM 1515 C C . PRO A 1 183 ? -37.443 -14.289 15.262 1.00 96.81 183 PRO A C 1
ATOM 1517 O O . PRO A 1 183 ? -38.302 -13.422 15.105 1.00 96.81 183 PRO A O 1
ATOM 1520 N N . THR A 1 184 ? -36.895 -14.554 16.451 1.00 97.19 184 THR A N 1
ATOM 1521 C CA . THR A 1 184 ? -37.381 -13.994 17.727 1.00 97.19 184 THR A CA 1
ATOM 1522 C C . THR A 1 184 ? -36.254 -13.389 18.564 1.00 97.19 184 THR A C 1
ATOM 1524 O O . THR A 1 184 ? -35.078 -13.731 18.402 1.00 97.19 184 THR A O 1
ATOM 1527 N N . LEU A 1 185 ? -36.610 -12.489 19.484 1.00 96.69 185 LEU A N 1
ATOM 1528 C CA . LEU A 1 185 ? -35.667 -11.899 20.435 1.00 96.69 185 LEU A CA 1
ATOM 1529 C C . LEU A 1 185 ? -35.108 -12.958 21.400 1.00 96.69 185 LEU A C 1
ATOM 1531 O O . LEU A 1 185 ? -33.932 -12.913 21.763 1.00 96.69 185 LEU A O 1
ATOM 1535 N N . GLU A 1 186 ? -35.928 -13.927 21.799 1.00 97.56 186 GLU A N 1
ATOM 1536 C CA . GLU A 1 186 ? -35.554 -15.034 22.681 1.00 97.56 186 GLU A CA 1
ATOM 1537 C C . GLU A 1 186 ? -34.462 -15.899 22.045 1.00 97.56 186 GLU A C 1
ATOM 1539 O O . GLU A 1 186 ? -33.478 -16.238 22.703 1.00 97.56 186 GLU A O 1
ATOM 1544 N N . GLU A 1 187 ? -34.577 -16.187 20.746 1.00 97.62 187 GLU A N 1
ATOM 1545 C CA . GLU A 1 187 ? -33.546 -16.913 20.004 1.00 97.62 187 GLU A CA 1
ATOM 1546 C C . GLU A 1 187 ? -32.241 -16.115 19.894 1.00 97.62 187 GLU A C 1
ATOM 1548 O O . GLU A 1 187 ? -31.162 -16.698 19.997 1.00 97.62 187 GLU A O 1
ATOM 1553 N N . ILE A 1 188 ? -32.308 -14.785 19.741 1.00 97.81 188 ILE A N 1
ATOM 1554 C CA . ILE A 1 188 ? -31.118 -13.917 19.777 1.00 97.81 188 ILE A CA 1
ATOM 1555 C C . ILE A 1 188 ? -30.434 -13.996 21.143 1.00 97.81 188 ILE A C 1
ATOM 1557 O O . ILE A 1 188 ? -29.218 -14.187 21.202 1.00 97.81 188 ILE A O 1
ATOM 1561 N N . LYS A 1 189 ? -31.196 -13.887 22.236 1.00 97.62 189 LYS A N 1
ATOM 1562 C CA . LYS A 1 189 ? -30.663 -13.986 23.603 1.00 97.62 189 LYS A CA 1
ATOM 1563 C C . LYS A 1 189 ? -29.992 -15.343 23.838 1.00 97.62 189 LYS A C 1
ATOM 1565 O O . LYS A 1 189 ? -28.835 -15.372 24.255 1.00 97.62 189 LYS A O 1
ATOM 1570 N N . ALA A 1 190 ? -30.656 -16.440 23.469 1.00 97.19 190 ALA A N 1
ATOM 1571 C CA . ALA A 1 190 ? -30.101 -17.791 23.572 1.00 97.19 190 ALA A CA 1
ATOM 1572 C C . ALA A 1 190 ? -28.838 -17.976 22.706 1.00 97.19 190 ALA A C 1
ATOM 1574 O O . ALA A 1 190 ? -27.862 -18.598 23.132 1.00 97.19 190 ALA A O 1
ATOM 1575 N N . TYR A 1 191 ? -28.820 -17.397 21.498 1.00 97.19 191 TYR A N 1
ATOM 1576 C CA . TYR A 1 191 ? -27.654 -17.422 20.614 1.00 97.19 191 TYR A CA 1
ATOM 1577 C C . TYR A 1 191 ? -26.450 -16.710 21.237 1.00 97.19 191 TYR A C 1
ATOM 1579 O O . TYR A 1 191 ? -25.334 -17.231 21.185 1.00 97.19 191 TYR A O 1
ATOM 1587 N N . VAL A 1 192 ? -26.667 -15.530 21.828 1.00 96.94 192 VAL A N 1
ATOM 1588 C CA . VAL A 1 192 ? -25.614 -14.771 22.515 1.00 96.94 192 VAL A CA 1
ATOM 1589 C C . VAL A 1 192 ? -25.093 -15.549 23.715 1.00 96.94 192 VAL A C 1
ATOM 1591 O O . VAL A 1 192 ? -23.882 -15.692 23.846 1.00 96.94 192 VAL A O 1
ATOM 1594 N N . GLU A 1 193 ? -25.970 -16.095 24.556 1.00 95.31 193 GLU A N 1
ATOM 1595 C CA . GLU A 1 193 ? -25.572 -16.830 25.760 1.00 95.31 193 GLU A CA 1
ATOM 1596 C C . GLU A 1 193 ? -24.659 -18.024 25.439 1.00 95.31 193 GLU A C 1
ATOM 1598 O O . GLU A 1 193 ? -23.610 -18.188 26.062 1.00 95.31 193 GLU A O 1
ATOM 1603 N N . GLY A 1 194 ? -24.983 -18.793 24.394 1.00 93.00 194 GLY A N 1
ATOM 1604 C CA . GLY A 1 194 ? -24.179 -19.945 23.982 1.00 93.00 194 GLY A CA 1
ATOM 1605 C C . GLY A 1 194 ? -22.891 -19.612 23.219 1.00 93.00 194 GLY A C 1
ATOM 1606 O O . GLY A 1 194 ? -22.021 -20.474 23.109 1.00 93.00 194 GLY A O 1
ATOM 1607 N N . ARG A 1 195 ? -22.756 -18.403 22.648 1.00 95.38 195 ARG A N 1
ATOM 1608 C CA . ARG A 1 195 ? -21.678 -18.076 21.684 1.00 95.38 195 ARG A CA 1
ATOM 1609 C C . ARG A 1 195 ? -20.951 -16.767 21.946 1.00 95.38 195 ARG A C 1
ATOM 1611 O O . ARG A 1 195 ? -20.145 -16.359 21.115 1.00 95.38 195 ARG A O 1
ATOM 1618 N N . ARG A 1 196 ? -21.189 -16.099 23.076 1.00 93.06 196 ARG A N 1
ATOM 1619 C CA . ARG A 1 196 ? -20.659 -14.752 23.360 1.00 93.06 196 ARG A CA 1
ATOM 1620 C C . ARG A 1 196 ? -19.158 -14.606 23.097 1.00 93.06 196 ARG A C 1
ATOM 1622 O O . ARG A 1 196 ? -18.756 -13.613 22.510 1.00 93.06 196 ARG A O 1
ATOM 1629 N N . LYS A 1 197 ? -18.354 -15.606 23.480 1.00 90.69 197 LYS A N 1
ATOM 1630 C CA . LYS A 1 197 ? -16.885 -15.627 23.296 1.00 90.69 197 LYS A CA 1
ATOM 1631 C C . LYS A 1 197 ? -16.433 -15.792 21.839 1.00 90.69 197 LYS A C 1
ATOM 1633 O O . LYS A 1 197 ? -15.275 -15.542 21.520 1.00 90.69 197 LYS A O 1
ATOM 1638 N N . ASP A 1 198 ? -17.332 -16.236 20.969 1.00 94.56 198 ASP A N 1
ATOM 1639 C CA . ASP A 1 198 ? -17.053 -16.516 19.560 1.00 94.56 198 ASP A CA 1
ATOM 1640 C C . ASP A 1 198 ? -17.542 -15.383 18.656 1.00 94.56 198 ASP A C 1
ATOM 1642 O O . ASP A 1 198 ? -17.105 -15.266 17.509 1.00 94.56 198 ASP A O 1
ATOM 1646 N N . LEU A 1 199 ? -18.429 -14.528 19.175 1.00 94.44 199 LEU A N 1
ATOM 1647 C CA . LEU A 1 199 ? -18.843 -13.307 18.500 1.00 94.44 199 LEU A CA 1
ATOM 1648 C C . LEU A 1 199 ? -17.622 -12.407 18.319 1.00 94.44 199 LEU A C 1
ATOM 1650 O O . LEU A 1 199 ? -16.911 -12.120 19.277 1.00 94.44 199 LEU A O 1
ATOM 1654 N N . MET A 1 200 ? -17.396 -11.954 17.086 1.00 93.69 200 MET A N 1
ATOM 1655 C CA . MET A 1 200 ? -16.297 -11.041 16.744 1.00 93.69 200 MET A CA 1
ATOM 1656 C C . MET A 1 200 ? -14.894 -11.583 17.070 1.00 93.69 200 MET A C 1
ATOM 1658 O O . MET A 1 200 ? -13.963 -10.801 17.231 1.00 93.69 200 MET A O 1
ATOM 1662 N N . ARG A 1 201 ? -14.707 -12.909 17.189 1.00 94.00 201 ARG A N 1
ATOM 1663 C CA . ARG A 1 201 ? -13.420 -13.492 17.615 1.00 94.00 201 ARG A CA 1
ATOM 1664 C C . ARG A 1 201 ? -12.243 -13.039 16.740 1.00 94.00 201 ARG A C 1
ATOM 1666 O O . ARG A 1 201 ? -11.176 -12.749 17.270 1.00 94.00 201 ARG A O 1
ATOM 1673 N N . GLY A 1 202 ? -12.423 -12.996 15.418 1.00 93.31 202 GLY A N 1
ATOM 1674 C CA . GLY A 1 202 ? -11.364 -12.595 14.484 1.00 93.31 202 GLY A CA 1
ATOM 1675 C C . GLY A 1 202 ? -11.006 -11.115 14.612 1.00 93.31 202 GLY A C 1
ATOM 1676 O O . GLY A 1 202 ? -9.833 -10.759 14.671 1.00 93.31 202 GLY A O 1
ATOM 1677 N N .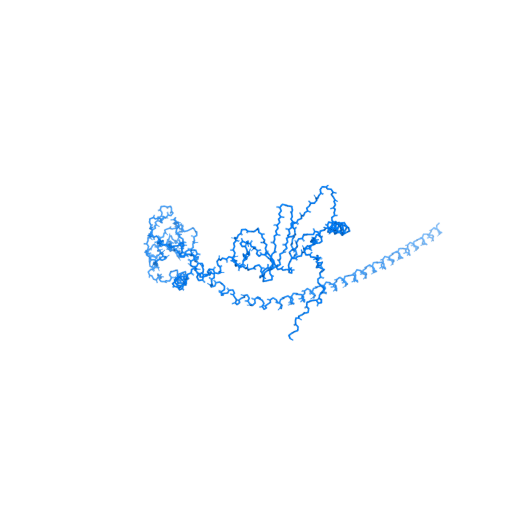 GLU A 1 203 ? -12.020 -10.262 14.725 1.00 94.50 203 GLU A N 1
ATOM 1678 C CA . GLU A 1 203 ? -11.866 -8.818 14.886 1.00 94.50 203 GLU A CA 1
ATOM 1679 C C . GLU A 1 203 ? -11.247 -8.460 16.237 1.00 94.50 203 GLU A C 1
ATOM 1681 O O . GLU A 1 203 ? -10.337 -7.639 16.295 1.00 94.50 203 GLU A O 1
ATOM 1686 N N . LEU A 1 204 ? -11.678 -9.125 17.311 1.00 94.69 204 LEU A N 1
ATOM 1687 C CA . LEU A 1 204 ? -11.097 -8.978 18.643 1.00 94.69 204 LEU A CA 1
ATOM 1688 C C . LEU A 1 204 ? -9.641 -9.451 18.684 1.00 94.69 204 LEU A C 1
ATOM 1690 O O . LEU A 1 204 ? -8.810 -8.800 19.305 1.00 94.69 204 LEU A O 1
ATOM 1694 N N . ALA A 1 205 ? -9.297 -10.539 17.990 1.00 95.25 205 ALA A N 1
ATOM 1695 C CA . ALA A 1 205 ? -7.910 -10.990 17.899 1.00 95.25 205 ALA A CA 1
ATOM 1696 C C . ALA A 1 205 ? -7.019 -9.980 17.153 1.00 95.25 205 ALA A C 1
ATOM 1698 O O . ALA A 1 205 ? -5.893 -9.723 17.582 1.00 95.25 205 ALA A O 1
ATOM 1699 N N . ALA A 1 206 ? -7.522 -9.385 16.066 1.00 94.81 206 ALA A N 1
ATOM 1700 C CA . ALA A 1 206 ? -6.816 -8.329 15.342 1.00 94.81 206 ALA A CA 1
ATOM 1701 C C . ALA A 1 206 ? -6.646 -7.069 16.206 1.00 94.81 206 ALA A C 1
ATOM 1703 O O . ALA A 1 206 ? -5.547 -6.517 16.281 1.00 94.81 206 ALA A O 1
ATOM 1704 N N . TYR A 1 207 ? -7.709 -6.663 16.904 1.00 95.75 207 TYR A N 1
ATOM 1705 C CA . TYR A 1 207 ? -7.691 -5.562 17.861 1.00 95.75 207 TYR A CA 1
ATOM 1706 C C . TYR A 1 207 ? -6.635 -5.769 18.953 1.00 95.75 207 TYR A C 1
ATOM 1708 O O . TYR A 1 207 ? -5.773 -4.915 19.133 1.00 95.75 207 TYR A O 1
ATOM 1716 N N . GLU A 1 208 ? -6.638 -6.922 19.625 1.00 95.88 208 GLU A N 1
ATOM 1717 C CA . GLU A 1 208 ? -5.671 -7.251 20.680 1.00 95.88 208 GLU A CA 1
ATOM 1718 C C . GLU A 1 208 ? -4.225 -7.260 20.167 1.00 95.88 208 GLU A C 1
ATOM 1720 O O . GLU A 1 208 ? -3.305 -6.843 20.871 1.00 95.88 208 GLU A O 1
ATOM 1725 N N . GLY A 1 209 ? -4.009 -7.709 18.926 1.00 96.00 209 GLY A N 1
ATOM 1726 C CA . GLY A 1 209 ? -2.703 -7.638 18.273 1.00 96.00 209 GLY A CA 1
ATOM 1727 C C . GLY A 1 209 ? -2.211 -6.197 18.119 1.00 96.00 209 GLY A C 1
ATOM 1728 O O . GLY A 1 209 ? -1.084 -5.888 18.508 1.00 96.00 209 GLY A O 1
ATOM 1729 N N . VAL A 1 210 ? -3.069 -5.306 17.608 1.00 96.25 210 VAL A N 1
ATOM 1730 C CA . VAL A 1 210 ? -2.743 -3.880 17.441 1.00 96.25 210 VAL A CA 1
ATOM 1731 C C . VAL A 1 210 ? -2.596 -3.183 18.789 1.00 96.25 210 VAL A C 1
ATOM 1733 O O . VAL A 1 210 ? -1.616 -2.471 18.977 1.00 96.25 210 VAL A O 1
ATOM 1736 N N . LYS A 1 211 ? -3.500 -3.427 19.747 1.00 96.56 211 LYS A N 1
ATOM 1737 C CA . LYS A 1 211 ? -3.423 -2.886 21.110 1.00 96.56 211 LYS A CA 1
ATOM 1738 C C . LYS A 1 211 ? -2.098 -3.258 21.769 1.00 96.56 211 LYS A C 1
ATOM 1740 O O . LYS A 1 211 ? -1.421 -2.385 22.306 1.00 96.56 211 LYS A O 1
ATOM 1745 N N . ARG A 1 212 ? -1.700 -4.534 21.706 1.00 97.44 212 ARG A N 1
ATOM 1746 C CA . ARG A 1 212 ? -0.435 -5.000 22.288 1.00 97.44 212 ARG A CA 1
ATOM 1747 C C . ARG A 1 212 ? 0.764 -4.304 21.655 1.00 97.44 212 ARG A C 1
ATOM 1749 O O . ARG A 1 212 ? 1.613 -3.817 22.388 1.00 97.44 212 ARG A O 1
ATOM 1756 N N . ALA A 1 213 ? 0.818 -4.234 20.325 1.00 96.88 213 ALA A N 1
ATOM 1757 C CA . ALA A 1 213 ? 1.917 -3.580 19.615 1.00 96.88 213 ALA A CA 1
ATOM 1758 C C . ALA A 1 213 ? 1.967 -2.065 19.884 1.00 96.88 213 ALA A C 1
ATOM 1760 O O . ALA A 1 213 ? 3.046 -1.499 20.055 1.00 96.88 213 ALA A O 1
ATOM 1761 N N . TYR A 1 214 ? 0.802 -1.419 19.971 1.00 97.31 214 TYR A N 1
ATOM 1762 C CA . TYR A 1 214 ? 0.667 -0.012 20.335 1.00 97.31 214 TYR A CA 1
ATOM 1763 C C . TYR A 1 214 ? 1.206 0.247 21.745 1.00 97.31 214 TYR A C 1
ATOM 1765 O O . TYR A 1 214 ? 2.099 1.075 21.908 1.00 97.31 214 TYR A O 1
ATOM 1773 N N . LEU A 1 215 ? 0.720 -0.501 22.743 1.00 96.50 215 LEU A N 1
ATOM 1774 C CA . LEU A 1 215 ? 1.156 -0.379 24.135 1.00 96.50 215 LEU A CA 1
ATOM 1775 C C . LEU A 1 215 ? 2.650 -0.664 24.296 1.00 96.50 215 LEU A C 1
ATOM 1777 O O . LEU A 1 215 ? 3.350 0.101 24.952 1.00 96.50 215 LEU A O 1
ATOM 1781 N N . ASP A 1 216 ? 3.146 -1.732 23.673 1.00 97.44 216 ASP A N 1
ATOM 1782 C CA . ASP A 1 216 ? 4.572 -2.060 23.670 1.00 97.44 216 ASP A CA 1
ATOM 1783 C C . ASP A 1 216 ? 5.406 -0.911 23.084 1.00 97.44 216 ASP A C 1
ATOM 1785 O O . ASP A 1 216 ? 6.397 -0.489 23.676 1.00 97.44 216 ASP A O 1
ATOM 1789 N N . THR A 1 217 ? 4.956 -0.317 21.977 1.00 97.50 217 THR A N 1
ATOM 1790 C CA . THR A 1 217 ? 5.674 0.790 21.339 1.00 97.50 217 THR A CA 1
ATOM 1791 C C . THR A 1 217 ? 5.718 2.031 22.223 1.00 97.50 217 THR A C 1
ATOM 1793 O O . THR A 1 217 ? 6.792 2.577 22.453 1.00 97.50 217 THR A O 1
ATOM 1796 N N . ILE A 1 218 ? 4.575 2.485 22.742 1.00 95.94 218 ILE A N 1
ATOM 1797 C CA . ILE A 1 218 ? 4.523 3.737 23.515 1.00 95.94 218 ILE A CA 1
ATOM 1798 C C . ILE A 1 218 ? 5.217 3.640 24.879 1.00 95.94 218 ILE A C 1
ATOM 1800 O O . ILE A 1 218 ? 5.519 4.674 25.480 1.00 95.94 218 ILE A O 1
ATOM 1804 N N . ASN A 1 219 ? 5.422 2.418 25.377 1.00 96.44 219 ASN A N 1
ATOM 1805 C CA . ASN A 1 219 ? 6.112 2.155 26.636 1.00 96.44 219 ASN A CA 1
ATOM 1806 C C . ASN A 1 219 ? 7.631 2.059 26.458 1.00 96.44 219 ASN A C 1
ATOM 1808 O O . ASN A 1 219 ? 8.359 2.372 27.397 1.00 96.44 219 ASN A O 1
ATOM 1812 N N . ASN A 1 220 ? 8.105 1.636 25.283 1.00 97.19 220 ASN A N 1
ATOM 1813 C CA . ASN A 1 220 ? 9.529 1.410 25.022 1.00 97.19 220 ASN A CA 1
ATOM 1814 C C . ASN A 1 220 ? 10.187 2.494 24.157 1.00 97.19 220 ASN A C 1
ATOM 1816 O O . ASN A 1 220 ? 11.413 2.554 24.110 1.00 97.19 220 ASN A O 1
ATOM 1820 N N . TYR A 1 221 ? 9.401 3.331 23.474 1.00 96.25 221 TYR A N 1
ATOM 1821 C CA . TYR A 1 221 ? 9.906 4.330 22.534 1.00 96.25 221 TYR A CA 1
ATOM 1822 C C . TYR A 1 221 ? 9.205 5.685 22.679 1.00 96.25 221 TYR A C 1
ATOM 1824 O O . TYR A 1 221 ? 8.091 5.806 23.195 1.00 96.25 221 TYR A O 1
ATOM 1832 N N . SER A 1 222 ? 9.862 6.712 22.154 1.00 94.75 222 SER A N 1
ATOM 1833 C CA . SER A 1 222 ? 9.399 8.090 22.027 1.00 94.75 222 SER A CA 1
ATOM 1834 C C . SER A 1 222 ? 9.610 8.597 20.596 1.00 94.75 222 SER A C 1
ATOM 1836 O O . SER A 1 222 ? 10.364 8.007 19.825 1.00 94.75 222 SER A O 1
ATOM 1838 N N . LEU A 1 223 ? 8.950 9.696 20.205 1.00 92.88 223 LEU A N 1
ATOM 1839 C CA . LEU A 1 223 ? 9.181 10.292 18.879 1.00 92.88 223 LEU A CA 1
ATOM 1840 C C . LEU A 1 223 ? 10.619 10.799 18.704 1.00 92.88 223 LEU A C 1
ATOM 1842 O O . LEU A 1 223 ? 11.128 10.782 17.586 1.00 92.88 223 LEU A O 1
ATOM 1846 N N . GLU A 1 224 ? 11.281 11.198 19.793 1.00 92.38 224 GLU A N 1
ATOM 1847 C CA . GLU A 1 224 ? 12.663 11.685 19.751 1.00 92.38 224 GLU A CA 1
ATOM 1848 C C . GLU A 1 224 ? 13.637 10.585 19.301 1.00 92.38 224 GLU A C 1
ATOM 1850 O O . GLU A 1 224 ? 14.565 10.866 18.546 1.00 92.38 224 GLU A O 1
ATOM 1855 N N . ASP A 1 225 ? 13.367 9.319 19.650 1.00 92.00 225 ASP A N 1
ATOM 1856 C CA . ASP A 1 225 ? 14.163 8.163 19.200 1.00 92.00 225 ASP A CA 1
ATOM 1857 C C . ASP A 1 225 ? 14.161 8.008 17.668 1.00 92.00 225 ASP A C 1
ATOM 1859 O O . ASP A 1 225 ? 15.062 7.396 17.091 1.00 92.00 225 ASP A O 1
ATOM 1863 N N . PHE A 1 226 ? 13.163 8.590 16.995 1.00 91.94 226 PHE A N 1
ATOM 1864 C CA . PHE A 1 226 ? 12.984 8.545 15.546 1.00 91.94 226 PHE A CA 1
ATOM 1865 C C . PHE A 1 226 ? 13.191 9.897 14.865 1.00 91.94 226 PHE A C 1
ATOM 1867 O O . PHE A 1 226 ? 12.984 9.994 13.657 1.00 91.94 226 PHE A O 1
ATOM 1874 N N . LYS A 1 227 ? 13.633 10.934 15.585 1.00 87.38 227 LYS A N 1
ATOM 1875 C CA . LYS A 1 227 ? 13.827 12.283 15.033 1.00 87.38 227 LYS A CA 1
ATOM 1876 C C . LYS A 1 227 ? 14.620 12.330 13.716 1.00 87.38 227 LYS A C 1
ATOM 1878 O O . LYS A 1 227 ? 14.162 13.014 12.802 1.00 87.38 227 LYS A O 1
ATOM 1883 N N . PRO A 1 228 ? 15.714 11.558 13.526 1.00 85.44 228 PRO A N 1
ATOM 1884 C CA . PRO A 1 228 ? 16.441 11.536 12.251 1.00 85.44 228 PRO A CA 1
ATOM 1885 C C . PRO A 1 228 ? 15.624 11.058 11.038 1.00 85.44 228 PRO A C 1
ATOM 1887 O O . PRO A 1 228 ? 16.090 11.191 9.911 1.00 85.44 228 PRO A O 1
ATOM 1890 N N . LEU A 1 229 ? 14.452 10.456 11.262 1.00 86.31 229 LEU A N 1
ATOM 1891 C CA . LEU A 1 229 ? 13.521 9.969 10.238 1.00 86.31 229 LEU A CA 1
ATOM 1892 C C . LEU A 1 229 ? 12.335 10.921 10.022 1.00 86.31 229 LEU A C 1
ATOM 1894 O O . LEU A 1 229 ? 11.536 10.708 9.115 1.00 86.31 229 LEU A O 1
ATOM 1898 N N . LEU A 1 230 ? 12.173 11.921 10.890 1.00 85.94 230 LEU A N 1
ATOM 1899 C CA . LEU A 1 230 ? 11.043 12.853 10.882 1.00 85.94 230 LEU A CA 1
ATOM 1900 C C . LEU A 1 230 ? 11.400 14.204 10.255 1.00 85.94 230 LEU A C 1
ATOM 1902 O O . LEU A 1 230 ? 10.500 14.954 9.884 1.00 85.94 230 LEU A O 1
ATOM 1906 N N . GLU A 1 231 ? 12.691 14.504 10.130 1.00 85.81 231 GLU A N 1
ATOM 1907 C CA . GLU A 1 231 ? 13.215 15.779 9.646 1.00 85.81 231 GLU A CA 1
ATOM 1908 C C . GLU A 1 231 ? 14.059 15.572 8.376 1.00 85.81 231 GLU A C 1
ATOM 1910 O O . GLU A 1 231 ? 14.695 14.521 8.233 1.00 85.81 231 GLU A O 1
ATOM 1915 N N . PRO A 1 232 ? 14.097 16.553 7.449 1.00 86.38 232 PRO A N 1
ATOM 1916 C CA . PRO A 1 232 ? 15.016 16.519 6.317 1.00 86.38 232 PRO A CA 1
ATOM 1917 C C . PRO A 1 232 ? 16.456 16.301 6.776 1.00 86.38 232 PRO A C 1
ATOM 1919 O O . PRO A 1 232 ? 16.905 16.858 7.783 1.00 86.38 232 PRO A O 1
ATOM 1922 N N . ARG A 1 233 ? 17.219 15.517 6.012 1.00 87.31 233 ARG A N 1
ATOM 1923 C CA . ARG A 1 233 ? 18.619 15.280 6.359 1.00 87.31 233 ARG A CA 1
ATOM 1924 C C . ARG A 1 233 ? 19.427 16.555 6.131 1.00 87.31 233 ARG A C 1
ATOM 1926 O O . ARG A 1 233 ? 19.533 17.023 5.001 1.00 87.31 233 ARG A O 1
ATOM 1933 N N . LYS A 1 234 ? 20.063 17.062 7.187 1.00 90.00 234 LYS A N 1
ATOM 1934 C CA . LYS A 1 234 ? 21.084 18.108 7.068 1.00 90.00 234 LYS A CA 1
ATOM 1935 C C . LYS A 1 234 ? 22.331 17.518 6.415 1.00 90.00 234 LYS A C 1
ATOM 1937 O O . LYS A 1 234 ? 22.882 16.535 6.909 1.00 90.00 234 LYS A O 1
ATOM 1942 N N . VAL A 1 235 ? 22.735 18.102 5.299 1.00 87.31 235 VAL A N 1
ATOM 1943 C CA . VAL A 1 235 ? 23.878 17.692 4.487 1.00 87.31 235 VAL A CA 1
ATOM 1944 C C . VAL A 1 235 ? 24.792 18.899 4.348 1.00 87.31 235 VAL A C 1
ATOM 1946 O O . VAL A 1 235 ? 24.342 20.018 4.116 1.00 87.31 235 VAL A O 1
ATOM 1949 N N . SER A 1 236 ? 26.086 18.686 4.525 1.00 84.88 236 SER A N 1
ATOM 1950 C CA . SER A 1 236 ? 27.057 19.761 4.350 1.00 84.88 236 SER A CA 1
ATOM 1951 C C . SER A 1 236 ? 27.297 20.063 2.866 1.00 84.88 236 SER A C 1
ATOM 1953 O O . SER A 1 236 ? 27.170 19.187 2.010 1.00 84.88 236 SER A O 1
ATOM 1955 N N . ASP A 1 237 ? 27.704 21.293 2.547 1.00 79.56 237 ASP A N 1
ATOM 1956 C CA . ASP A 1 237 ? 27.958 21.708 1.158 1.00 79.56 237 ASP A CA 1
ATOM 1957 C C . ASP A 1 237 ? 28.963 20.789 0.432 1.00 79.56 237 ASP A C 1
ATOM 1959 O O . ASP A 1 237 ? 28.764 20.424 -0.725 1.00 79.56 237 ASP A O 1
ATOM 1963 N N . HIS A 1 238 ? 29.988 20.308 1.144 1.00 77.31 238 HIS A N 1
ATOM 1964 C CA . HIS A 1 238 ? 31.003 19.409 0.589 1.00 77.31 238 HIS A CA 1
ATOM 1965 C C . HIS A 1 238 ? 30.498 17.984 0.307 1.00 77.31 238 HIS A C 1
ATOM 1967 O O . HIS A 1 238 ? 31.082 17.286 -0.521 1.00 77.31 238 HIS A O 1
ATOM 1973 N N . GLU A 1 239 ? 29.428 17.539 0.971 1.00 71.00 239 GLU A N 1
ATOM 1974 C CA . GLU A 1 239 ? 28.793 16.236 0.731 1.00 71.00 239 GLU A CA 1
ATOM 1975 C C . GLU A 1 239 ? 27.818 16.267 -0.454 1.00 71.00 239 GLU A C 1
ATOM 1977 O O . GLU A 1 239 ? 27.522 15.218 -1.031 1.00 71.00 239 GLU A O 1
ATOM 1982 N N . ALA A 1 240 ? 27.352 17.456 -0.849 1.00 71.75 240 ALA A N 1
ATOM 1983 C CA . ALA A 1 240 ? 26.521 17.678 -2.030 1.00 71.75 240 ALA A CA 1
ATOM 1984 C C . ALA A 1 240 ? 27.114 18.782 -2.938 1.00 71.75 240 ALA A C 1
ATOM 1986 O O . ALA A 1 240 ? 26.459 19.807 -3.164 1.00 71.75 240 ALA A O 1
ATOM 1987 N N . PRO A 1 241 ? 28.345 18.586 -3.460 1.00 62.09 241 PRO A N 1
ATOM 1988 C CA . PRO A 1 241 ? 29.180 19.669 -3.991 1.00 62.09 241 PRO A CA 1
ATOM 1989 C C . PRO A 1 241 ? 28.812 20.106 -5.413 1.00 62.09 241 PRO A C 1
ATOM 1991 O O . PRO A 1 241 ? 29.229 21.167 -5.874 1.00 62.09 241 PRO A O 1
ATOM 1994 N N . VAL A 1 242 ? 28.083 19.268 -6.155 1.00 60.84 242 VAL A N 1
ATOM 1995 C CA . VAL A 1 242 ? 27.728 19.564 -7.546 1.00 60.84 242 VAL A CA 1
ATOM 1996 C C . VAL A 1 242 ? 26.522 20.478 -7.550 1.00 60.84 242 VAL A C 1
ATOM 1998 O O . VAL A 1 242 ? 25.421 20.002 -7.301 1.00 60.84 242 VAL A O 1
ATOM 2001 N N . THR A 1 243 ? 26.722 21.741 -7.908 1.00 65.00 243 THR A N 1
ATOM 2002 C CA . THR A 1 243 ? 25.644 22.723 -8.026 1.00 65.00 243 THR A CA 1
ATOM 2003 C C . THR A 1 243 ? 25.524 23.190 -9.469 1.00 65.00 243 THR A C 1
ATOM 2005 O O . THR A 1 243 ? 26.430 23.836 -9.992 1.00 65.00 243 THR A O 1
ATOM 2008 N N . PHE A 1 244 ? 24.401 22.903 -10.127 1.00 63.38 244 PHE A N 1
ATOM 2009 C CA . PHE A 1 244 ? 24.082 23.495 -11.430 1.00 63.38 244 PHE A CA 1
ATOM 2010 C C . PHE A 1 244 ? 22.685 24.107 -11.422 1.00 63.38 244 PHE A C 1
ATOM 2012 O O . PHE A 1 244 ? 21.814 23.718 -10.644 1.00 63.38 244 PHE A O 1
ATOM 2019 N N . LYS A 1 245 ? 22.473 25.108 -12.280 1.00 68.88 245 LYS A N 1
ATOM 2020 C CA . LYS A 1 245 ? 21.221 25.867 -12.344 1.00 68.88 245 LYS A CA 1
ATOM 2021 C C . LYS A 1 245 ? 20.546 25.655 -13.684 1.00 68.88 245 LYS A C 1
ATOM 2023 O O . LYS A 1 245 ? 21.163 25.849 -14.725 1.00 68.88 245 LYS A O 1
ATOM 2028 N N . ILE A 1 246 ? 19.261 25.320 -13.645 1.00 63.75 246 ILE A N 1
ATOM 2029 C CA . ILE A 1 246 ? 18.391 25.345 -14.817 1.00 63.75 246 ILE A CA 1
ATOM 2030 C C . ILE A 1 246 ? 17.526 26.597 -14.713 1.00 63.75 246 ILE A C 1
ATOM 2032 O O . ILE A 1 246 ? 16.689 26.722 -13.815 1.00 63.75 246 ILE A O 1
ATOM 2036 N N . THR A 1 247 ? 17.736 27.530 -15.635 1.00 59.69 247 THR A N 1
ATOM 2037 C CA . THR A 1 247 ? 16.966 28.770 -15.737 1.00 59.69 247 THR A CA 1
ATOM 2038 C C . THR A 1 247 ? 15.937 28.664 -16.860 1.00 59.69 247 THR A C 1
ATOM 2040 O O . THR A 1 247 ? 16.226 28.188 -17.955 1.00 59.69 247 THR A O 1
ATOM 2043 N N . GLY A 1 248 ? 14.710 29.097 -16.578 1.00 57.06 248 GLY A N 1
ATOM 2044 C CA . GLY A 1 248 ? 13.624 29.211 -17.547 1.00 57.06 248 GLY A CA 1
ATOM 2045 C C . GLY A 1 248 ? 12.953 30.580 -17.463 1.00 57.06 248 GLY A C 1
ATOM 2046 O O . GLY A 1 248 ? 13.377 31.457 -16.709 1.00 57.06 248 GLY A O 1
ATOM 2047 N N . ILE A 1 249 ? 11.887 30.789 -18.239 1.00 50.22 249 ILE A N 1
ATOM 2048 C CA . ILE A 1 249 ? 11.132 32.048 -18.192 1.00 50.22 249 ILE A CA 1
ATOM 2049 C C . ILE A 1 249 ? 10.434 32.148 -16.828 1.00 50.22 249 ILE A C 1
ATOM 2051 O O . ILE A 1 249 ? 9.456 31.451 -16.575 1.00 50.22 249 ILE A O 1
ATOM 2055 N N . GLY A 1 250 ? 10.944 33.021 -15.957 1.00 61.31 250 GLY A N 1
ATOM 2056 C CA . GLY A 1 250 ? 10.354 33.311 -14.647 1.00 61.31 250 GLY A CA 1
ATOM 2057 C C . GLY A 1 250 ? 10.758 32.365 -13.513 1.00 61.31 250 GLY A C 1
ATOM 2058 O O . GLY A 1 250 ? 10.222 32.504 -12.418 1.00 61.31 250 GLY A O 1
ATOM 2059 N N . TYR A 1 251 ? 11.695 31.436 -13.732 1.00 64.56 251 TYR A N 1
ATOM 2060 C CA . TYR A 1 251 ? 12.194 30.561 -12.668 1.00 64.56 251 TYR A CA 1
ATOM 2061 C C . TYR A 1 251 ? 13.680 30.221 -12.827 1.00 64.56 251 TYR A C 1
ATOM 2063 O O . TYR A 1 251 ? 14.220 30.173 -13.933 1.00 64.56 251 TYR A O 1
ATOM 2071 N N . ALA A 1 252 ? 14.329 29.937 -11.701 1.00 69.12 252 ALA A N 1
ATOM 2072 C CA . ALA A 1 252 ? 15.674 29.384 -11.632 1.00 69.12 252 ALA A CA 1
ATOM 2073 C C . ALA A 1 252 ? 15.672 28.271 -10.582 1.00 69.12 252 ALA A C 1
ATOM 2075 O O . ALA A 1 252 ? 15.382 28.531 -9.417 1.00 69.12 252 ALA A O 1
ATOM 2076 N N . LEU A 1 253 ? 15.956 27.041 -11.008 1.00 74.50 253 LEU A N 1
ATOM 2077 C CA . LEU A 1 253 ? 16.047 25.881 -10.124 1.00 74.50 253 LEU A CA 1
ATOM 2078 C C . LEU A 1 253 ? 17.511 25.485 -9.994 1.00 74.50 253 LEU A C 1
ATOM 2080 O O . LEU A 1 253 ? 18.210 25.334 -10.996 1.00 74.50 253 LEU A O 1
ATOM 2084 N N . GLU A 1 254 ? 17.966 25.327 -8.763 1.00 80.62 254 GLU A N 1
ATOM 2085 C CA . GLU A 1 254 ? 19.306 24.862 -8.435 1.00 80.62 254 GLU A CA 1
ATOM 2086 C C . GLU A 1 254 ? 19.241 23.376 -8.093 1.00 80.62 254 GLU A C 1
ATOM 2088 O O . GLU A 1 254 ? 18.315 22.936 -7.415 1.00 80.62 254 GLU A O 1
ATOM 2093 N N . TYR A 1 255 ? 20.197 22.605 -8.597 1.00 79.38 255 TYR A N 1
ATOM 2094 C CA . TYR A 1 255 ? 20.272 21.165 -8.408 1.00 79.38 255 TYR A CA 1
ATOM 2095 C C . TYR A 1 255 ? 21.548 20.792 -7.671 1.00 79.38 255 TYR A C 1
ATOM 2097 O O . TYR A 1 255 ? 22.601 21.351 -7.969 1.00 79.38 255 TYR A O 1
ATOM 2105 N N . ARG A 1 256 ? 21.442 19.811 -6.773 1.00 79.19 256 ARG A N 1
ATOM 2106 C CA . ARG A 1 256 ? 22.543 19.222 -6.011 1.00 79.19 256 ARG A CA 1
ATOM 2107 C C . ARG A 1 256 ? 22.608 17.712 -6.175 1.00 79.19 256 ARG A C 1
ATOM 2109 O O . ARG A 1 256 ? 21.577 17.051 -6.109 1.00 79.19 256 ARG A O 1
ATOM 2116 N N . LEU A 1 257 ? 23.800 17.152 -6.384 1.00 76.31 257 LEU A N 1
ATOM 2117 C CA . LEU A 1 257 ? 24.006 15.698 -6.411 1.00 76.31 257 LEU A CA 1
ATOM 2118 C C . LEU A 1 257 ? 24.345 15.186 -5.009 1.00 76.31 257 LEU A C 1
ATOM 2120 O O . LEU A 1 257 ? 25.364 15.573 -4.449 1.00 76.31 257 LEU A O 1
ATOM 2124 N N . TYR A 1 258 ? 23.533 14.274 -4.479 1.00 78.81 258 TYR A N 1
ATOM 2125 C CA . TYR A 1 258 ? 23.779 13.609 -3.201 1.00 78.81 258 TYR A CA 1
ATOM 2126 C C . TYR A 1 258 ? 23.349 12.141 -3.274 1.00 78.81 258 TYR A C 1
ATOM 2128 O O . TYR A 1 258 ? 22.262 11.827 -3.755 1.00 78.81 258 TYR A O 1
ATOM 2136 N N . GLN A 1 259 ? 24.214 11.223 -2.828 1.00 79.62 259 GLN A N 1
ATOM 2137 C CA . GLN A 1 259 ? 23.963 9.768 -2.825 1.00 79.62 259 GLN A CA 1
ATOM 2138 C C . GLN A 1 259 ? 23.437 9.200 -4.162 1.00 79.62 259 GLN A C 1
ATOM 2140 O O . GLN A 1 259 ? 22.587 8.313 -4.183 1.00 79.62 259 GLN A O 1
ATOM 2145 N N . GLY A 1 260 ? 23.934 9.715 -5.291 1.00 69.00 260 GLY A N 1
ATOM 2146 C CA . GLY A 1 260 ? 23.517 9.257 -6.622 1.00 69.00 260 GLY A CA 1
ATOM 2147 C C . GLY A 1 260 ? 22.144 9.767 -7.072 1.00 69.00 260 GLY A C 1
ATOM 2148 O O . GLY A 1 260 ? 21.580 9.227 -8.019 1.00 69.00 260 GLY A O 1
ATOM 2149 N N . PHE A 1 261 ? 21.604 10.802 -6.424 1.00 76.31 261 PHE A N 1
ATOM 2150 C CA . PHE A 1 261 ? 20.385 11.489 -6.842 1.00 76.31 261 PHE A CA 1
ATOM 2151 C C . PHE A 1 261 ? 20.618 12.990 -6.984 1.00 76.31 261 PHE A C 1
ATOM 2153 O O . PHE A 1 261 ? 21.286 13.610 -6.158 1.00 76.31 261 PHE A O 1
ATOM 2160 N N . TYR A 1 262 ? 20.010 13.585 -8.005 1.00 80.81 262 TYR A N 1
ATOM 2161 C CA . TYR A 1 262 ? 19.810 15.021 -8.065 1.00 80.81 262 TYR A CA 1
ATOM 2162 C C . TYR A 1 262 ? 18.657 15.430 -7.152 1.00 80.81 262 TYR A C 1
ATOM 2164 O O . TYR A 1 262 ? 17.568 14.859 -7.225 1.00 80.81 262 TYR A O 1
ATOM 2172 N N . TYR A 1 263 ? 18.890 16.455 -6.344 1.00 87.38 263 TYR A N 1
ATOM 2173 C CA . TYR A 1 263 ? 17.906 17.158 -5.535 1.00 87.38 263 TYR A CA 1
ATOM 2174 C C . TYR A 1 263 ? 17.768 18.580 -6.066 1.00 87.38 263 TYR A C 1
ATOM 2176 O O . TYR A 1 263 ? 18.773 19.185 -6.416 1.00 87.38 263 TYR A O 1
ATOM 2184 N N . ARG A 1 264 ? 16.558 19.128 -6.144 1.00 87.44 264 ARG A N 1
ATOM 2185 C CA . ARG A 1 264 ? 16.304 20.462 -6.710 1.00 87.44 264 ARG A CA 1
ATOM 2186 C C . ARG A 1 264 ? 15.732 21.431 -5.683 1.00 87.44 264 ARG A C 1
ATOM 2188 O O . ARG A 1 264 ? 14.950 21.012 -4.832 1.00 87.44 264 ARG A O 1
ATOM 2195 N N . THR A 1 265 ? 16.044 22.717 -5.802 1.00 86.50 265 THR A N 1
ATOM 2196 C CA . THR A 1 265 ? 15.379 23.773 -5.027 1.00 86.50 265 THR A CA 1
ATOM 2197 C C . THR A 1 265 ? 13.932 23.963 -5.485 1.00 86.50 265 THR A C 1
ATOM 2199 O O . THR A 1 265 ? 13.598 23.697 -6.639 1.00 86.50 265 THR A O 1
ATOM 2202 N N . GLY A 1 266 ? 13.059 24.443 -4.593 1.00 71.81 266 GLY A N 1
ATOM 2203 C CA . GLY A 1 266 ? 11.725 24.928 -4.975 1.00 71.81 266 GLY A CA 1
ATOM 2204 C C . GLY A 1 266 ? 10.565 23.937 -4.828 1.00 71.81 266 GLY A C 1
ATOM 2205 O O . GLY A 1 266 ? 9.671 23.922 -5.672 1.00 71.81 266 GLY A O 1
ATOM 2206 N N . GLY A 1 267 ? 10.543 23.140 -3.760 1.00 67.38 267 GLY A N 1
ATOM 2207 C CA . GLY A 1 267 ? 9.343 22.425 -3.313 1.00 67.38 267 GLY A CA 1
ATOM 2208 C C . GLY A 1 267 ? 9.082 22.693 -1.834 1.00 67.38 267 GLY A C 1
ATOM 2209 O O . GLY A 1 267 ? 10.030 22.825 -1.063 1.00 67.38 267 GLY A O 1
ATOM 2210 N N . GLU A 1 268 ? 7.812 22.787 -1.437 1.00 68.94 268 GLU A N 1
ATOM 2211 C CA . GLU A 1 268 ? 7.453 22.687 -0.020 1.00 68.94 268 GLU A CA 1
ATOM 2212 C C . GLU A 1 268 ? 7.823 21.284 0.472 1.00 68.94 268 GLU A C 1
ATOM 2214 O O . GLU A 1 268 ? 7.628 20.307 -0.256 1.00 68.94 268 GLU A O 1
ATOM 2219 N N . ALA A 1 269 ? 8.369 21.178 1.686 1.00 66.38 269 ALA A N 1
ATOM 2220 C CA . ALA A 1 269 ? 8.647 19.894 2.317 1.00 66.38 269 ALA A CA 1
ATOM 2221 C C . ALA A 1 269 ? 7.326 19.198 2.682 1.00 66.38 269 ALA A C 1
ATOM 2223 O O . ALA A 1 269 ? 6.842 19.278 3.808 1.00 66.38 269 ALA A O 1
ATOM 2224 N N . ALA A 1 270 ? 6.709 18.562 1.691 1.00 64.56 270 ALA A N 1
ATOM 2225 C CA . ALA A 1 270 ? 5.445 17.858 1.797 1.00 64.56 270 ALA A CA 1
ATOM 2226 C C . ALA A 1 270 ? 5.655 16.414 1.330 1.00 64.56 270 ALA A C 1
ATOM 2228 O O . ALA A 1 270 ? 5.751 16.139 0.136 1.00 64.56 270 ALA A O 1
ATOM 2229 N N . GLY A 1 271 ? 5.783 15.478 2.269 1.00 72.88 271 GLY A N 1
ATOM 2230 C CA . GLY A 1 271 ? 5.989 14.063 1.954 1.00 72.88 271 GLY A CA 1
ATOM 2231 C C . GLY A 1 271 ? 6.991 13.389 2.880 1.00 72.88 271 GLY A C 1
ATOM 2232 O O . GLY A 1 271 ? 7.128 13.776 4.038 1.00 72.88 271 GLY A O 1
ATOM 2233 N N . ASP A 1 272 ? 7.659 12.362 2.362 1.00 78.44 272 ASP A N 1
ATOM 2234 C CA . ASP A 1 272 ? 8.656 11.585 3.095 1.00 78.44 272 ASP A CA 1
ATOM 2235 C C . ASP A 1 272 ? 9.929 12.427 3.328 1.00 78.44 272 ASP A C 1
ATOM 2237 O O . ASP A 1 272 ? 10.532 12.866 2.347 1.00 78.44 272 ASP A O 1
ATOM 2241 N N . PRO A 1 273 ? 10.376 12.654 4.582 1.00 82.31 273 PRO A N 1
ATOM 2242 C CA . PRO A 1 273 ? 11.614 13.378 4.888 1.00 82.31 273 PRO A CA 1
ATOM 2243 C C . PRO A 1 273 ? 12.856 12.842 4.164 1.00 82.31 273 PRO A C 1
ATOM 2245 O O . PRO A 1 273 ? 13.789 13.603 3.906 1.00 82.31 273 PRO A O 1
ATOM 2248 N N . PHE A 1 274 ? 12.867 11.562 3.779 1.00 81.31 274 PHE A N 1
ATOM 2249 C CA . PHE A 1 274 ? 13.954 10.969 3.002 1.00 81.31 274 PHE A CA 1
ATOM 2250 C C . PHE A 1 274 ? 14.064 11.504 1.579 1.00 81.31 274 PHE A C 1
ATOM 2252 O O . PHE A 1 274 ? 15.127 11.360 0.974 1.00 81.31 274 PHE A O 1
ATOM 2259 N N . ASP A 1 275 ? 13.017 12.119 1.040 1.00 87.00 275 ASP A N 1
ATOM 2260 C CA . ASP A 1 275 ? 13.066 12.791 -0.254 1.00 87.00 275 ASP A CA 1
ATOM 2261 C C . ASP A 1 275 ? 13.619 14.213 -0.149 1.00 87.00 275 ASP A C 1
ATOM 2263 O O . ASP A 1 275 ? 13.679 14.913 -1.153 1.00 87.00 275 ASP A O 1
ATOM 2267 N N . TYR A 1 276 ? 14.080 14.647 1.025 1.00 90.00 276 TYR A N 1
ATOM 2268 C CA . TYR A 1 276 ? 14.585 15.997 1.236 1.00 90.00 276 TYR A CA 1
ATOM 2269 C C . TYR A 1 276 ? 15.995 15.992 1.819 1.00 90.00 276 TYR A C 1
ATOM 2271 O O . TYR A 1 276 ? 16.345 15.182 2.679 1.00 90.00 276 TYR A O 1
ATOM 2279 N N . ILE A 1 277 ? 16.797 16.953 1.370 1.00 89.56 277 ILE A N 1
ATOM 2280 C CA . ILE A 1 277 ? 18.046 17.333 2.031 1.00 89.56 277 ILE A CA 1
ATOM 2281 C C . ILE A 1 277 ? 18.026 18.827 2.328 1.00 89.56 277 ILE A C 1
ATOM 2283 O O . ILE A 1 277 ? 17.423 19.607 1.592 1.00 89.56 277 ILE A O 1
ATOM 2287 N N . GLU A 1 278 ? 18.702 19.226 3.393 1.00 90.62 278 GLU A N 1
ATOM 2288 C CA . GLU A 1 278 ? 18.925 20.623 3.748 1.00 90.62 278 GLU A CA 1
ATOM 2289 C C . GLU A 1 278 ? 20.418 20.920 3.656 1.00 90.62 278 GLU A C 1
ATOM 2291 O O . GLU A 1 278 ? 21.214 20.259 4.321 1.00 90.62 278 GLU A O 1
ATOM 2296 N N . VAL A 1 279 ? 20.789 21.896 2.827 1.00 87.94 279 VAL A N 1
ATOM 2297 C CA . VAL A 1 279 ? 22.170 22.371 2.681 1.00 87.94 279 VAL A CA 1
ATOM 2298 C C . VAL A 1 279 ? 22.175 23.880 2.862 1.00 87.94 279 VAL A C 1
ATOM 2300 O O . VAL A 1 279 ? 21.470 24.572 2.130 1.00 87.94 279 VAL A O 1
ATOM 2303 N N . ASP A 1 280 ? 22.946 24.376 3.831 1.00 86.56 280 ASP A N 1
ATOM 2304 C CA . ASP A 1 280 ? 23.044 25.802 4.182 1.00 86.56 280 ASP A CA 1
ATOM 2305 C C . ASP A 1 280 ? 21.668 26.484 4.333 1.00 86.56 280 ASP A C 1
ATOM 2307 O O . ASP A 1 280 ? 21.392 27.514 3.720 1.00 86.56 280 ASP A O 1
ATOM 2311 N N . ASP A 1 281 ? 20.778 25.861 5.115 1.00 86.12 281 ASP A N 1
ATOM 2312 C CA . ASP A 1 281 ? 19.391 26.295 5.363 1.00 86.12 281 ASP A CA 1
ATOM 2313 C C . ASP A 1 281 ? 18.485 26.339 4.111 1.00 86.12 281 ASP A C 1
ATOM 2315 O O . ASP A 1 281 ? 17.375 26.876 4.143 1.00 86.12 281 ASP A O 1
ATOM 2319 N N . VAL A 1 282 ? 18.920 25.741 2.996 1.00 86.75 282 VAL A N 1
ATOM 2320 C CA . VAL A 1 282 ? 18.118 25.577 1.778 1.00 86.75 282 VAL A CA 1
ATOM 2321 C C . VAL A 1 282 ? 17.659 24.129 1.653 1.00 86.75 282 VAL A C 1
ATOM 2323 O O . VAL A 1 282 ? 18.468 23.202 1.616 1.00 86.75 282 VAL A O 1
ATOM 2326 N N . THR A 1 283 ? 16.348 23.925 1.536 1.00 89.38 283 THR A N 1
ATOM 2327 C CA . THR A 1 283 ? 15.761 22.602 1.295 1.00 89.38 283 THR A CA 1
ATOM 2328 C C . THR A 1 283 ? 15.769 22.253 -0.193 1.00 89.38 283 THR A C 1
ATOM 2330 O O . THR A 1 283 ? 15.304 23.025 -1.038 1.00 89.38 283 THR A O 1
ATOM 2333 N N . TYR A 1 284 ? 16.239 21.048 -0.506 1.00 88.69 284 TYR A N 1
ATOM 2334 C CA . TYR A 1 284 ? 16.210 20.463 -1.839 1.00 88.69 284 TYR A CA 1
ATOM 2335 C C . TYR A 1 284 ? 15.390 19.175 -1.824 1.00 88.69 284 TYR A C 1
ATOM 2337 O O . TYR A 1 284 ? 15.499 18.370 -0.902 1.00 88.69 284 TYR A O 1
ATOM 2345 N N . VAL A 1 285 ? 14.605 18.962 -2.876 1.00 89.94 285 VAL A N 1
ATOM 2346 C CA . VAL A 1 285 ? 13.729 17.793 -3.038 1.00 89.94 285 VAL A CA 1
ATOM 2347 C C . VAL A 1 285 ? 14.347 16.818 -4.026 1.00 89.94 285 VAL A C 1
ATOM 2349 O O . VAL A 1 285 ? 14.757 17.229 -5.115 1.00 89.94 285 VAL A O 1
ATOM 2352 N N . ARG A 1 286 ? 14.386 15.532 -3.679 1.00 87.00 286 ARG A N 1
ATOM 2353 C CA . ARG A 1 286 ? 14.868 14.445 -4.526 1.00 87.00 286 ARG A CA 1
ATOM 2354 C C . ARG A 1 286 ? 14.092 14.463 -5.828 1.00 87.00 286 ARG A C 1
ATOM 2356 O O . ARG A 1 286 ? 12.865 14.474 -5.845 1.00 87.00 286 ARG A O 1
ATOM 2363 N N . TYR A 1 287 ? 14.831 14.470 -6.923 1.00 83.06 287 TYR A N 1
ATOM 2364 C CA . TYR A 1 287 ? 14.263 14.638 -8.243 1.00 83.06 287 TYR A CA 1
ATOM 2365 C C . TYR A 1 287 ? 14.431 13.389 -9.102 1.00 83.06 287 TYR A C 1
ATOM 2367 O O . TYR A 1 287 ? 13.446 12.793 -9.522 1.00 83.06 287 TYR A O 1
ATOM 2375 N N . CYS A 1 288 ? 15.668 12.971 -9.363 1.00 71.75 288 CYS A N 1
ATOM 2376 C CA . CYS A 1 288 ? 15.955 11.808 -10.206 1.00 71.75 288 CYS A CA 1
ATOM 2377 C C . CYS A 1 288 ? 17.389 11.323 -9.99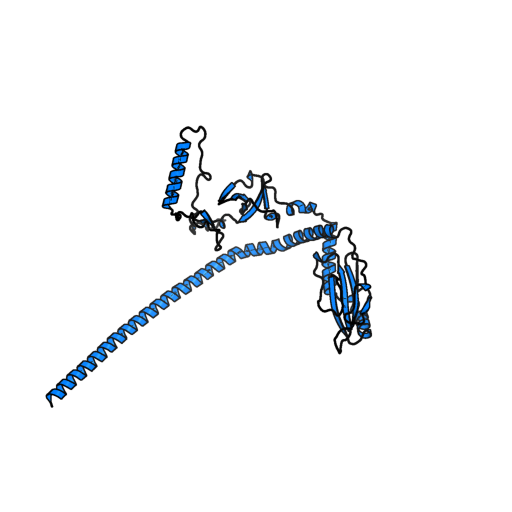1 1.00 71.75 288 CYS A C 1
ATOM 2379 O O . CYS A 1 288 ? 18.182 12.005 -9.342 1.00 71.75 288 CYS A O 1
ATOM 2381 N N . ARG A 1 289 ? 17.744 10.168 -10.556 1.00 67.25 289 ARG A N 1
ATOM 2382 C CA . ARG A 1 289 ? 19.152 9.785 -10.695 1.00 67.25 289 ARG A CA 1
ATOM 2383 C C . ARG A 1 289 ? 19.810 10.469 -11.898 1.00 67.25 289 ARG A C 1
ATOM 2385 O O . ARG A 1 289 ? 19.107 10.751 -12.873 1.00 67.25 289 ARG A O 1
ATOM 2392 N N . PRO A 1 290 ? 21.137 10.683 -11.883 1.00 66.38 290 PRO A N 1
ATOM 2393 C CA . PRO A 1 290 ? 21.856 11.263 -13.011 1.00 66.38 290 PRO A CA 1
ATOM 2394 C C . PRO A 1 290 ? 21.587 10.585 -14.350 1.00 66.38 290 PRO A C 1
ATOM 2396 O O . PRO A 1 290 ? 21.351 11.265 -15.343 1.00 66.38 290 PRO A O 1
ATOM 2399 N N . GLU A 1 291 ? 21.509 9.254 -14.377 1.00 60.91 291 GLU A N 1
ATOM 2400 C CA . GLU A 1 291 ? 21.313 8.485 -15.612 1.00 60.91 291 GLU A CA 1
ATOM 2401 C C . GLU A 1 291 ? 19.904 8.665 -16.202 1.00 60.91 291 GLU A C 1
ATOM 2403 O O . GLU A 1 291 ? 19.663 8.373 -17.377 1.00 60.91 291 GLU A O 1
ATOM 2408 N N . GLN A 1 292 ? 18.962 9.143 -15.386 1.00 57.94 292 GLN A N 1
ATOM 2409 C CA . GLN A 1 292 ? 17.592 9.438 -15.795 1.00 57.94 292 GLN A CA 1
ATOM 2410 C C . GLN A 1 292 ? 17.441 10.861 -16.334 1.00 57.94 292 GLN A C 1
ATOM 2412 O O . GLN A 1 292 ? 16.465 11.123 -17.035 1.00 57.94 292 GLN A O 1
ATOM 2417 N N . LEU A 1 293 ? 18.374 11.767 -16.022 1.00 61.66 293 LEU A N 1
ATOM 2418 C CA . LEU A 1 293 ? 18.328 13.150 -16.473 1.00 61.66 293 LEU A CA 1
ATOM 2419 C C . LEU A 1 293 ? 19.021 13.276 -17.830 1.00 61.66 293 LEU A C 1
ATOM 2421 O O . LEU A 1 293 ? 20.244 13.322 -17.920 1.00 61.66 293 LEU A O 1
ATOM 2425 N N . ARG A 1 294 ? 18.236 13.379 -18.905 1.00 55.72 294 ARG A N 1
ATOM 2426 C CA . ARG A 1 294 ? 18.774 13.673 -20.242 1.00 55.72 294 ARG A CA 1
ATOM 2427 C C . ARG A 1 294 ? 18.491 15.113 -20.620 1.00 55.72 294 ARG A C 1
ATOM 2429 O O . ARG A 1 294 ? 17.331 15.500 -20.697 1.00 55.72 294 ARG A O 1
ATOM 2436 N N . ILE A 1 295 ? 19.526 15.898 -20.899 1.00 52.97 295 ILE A N 1
ATOM 2437 C CA . ILE A 1 295 ? 19.365 17.238 -21.470 1.00 52.97 295 ILE A CA 1
ATOM 2438 C C . ILE A 1 295 ? 19.393 17.095 -22.993 1.00 52.97 295 ILE A C 1
ATOM 2440 O O . ILE A 1 295 ? 20.390 16.690 -23.580 1.00 52.97 295 ILE A O 1
ATOM 2444 N N . THR A 1 296 ? 18.259 17.361 -23.628 1.00 49.25 296 THR A N 1
ATOM 2445 C CA . THR A 1 296 ? 18.094 17.321 -25.086 1.00 49.25 296 THR A CA 1
ATOM 2446 C C . THR A 1 296 ? 18.781 18.499 -25.766 1.00 49.25 296 THR A C 1
ATOM 2448 O O . THR A 1 296 ? 19.025 19.535 -25.149 1.00 49.25 296 THR A O 1
ATOM 2451 N N . GLU A 1 297 ? 18.995 18.376 -27.078 1.00 38.34 297 GLU A N 1
ATOM 2452 C CA . GLU A 1 297 ? 19.588 19.422 -27.922 1.00 38.34 297 GLU A CA 1
ATOM 2453 C C . GLU A 1 297 ? 18.853 20.771 -27.824 1.00 38.34 297 GLU A C 1
ATOM 2455 O O . GLU A 1 297 ? 19.465 21.816 -27.992 1.00 38.34 297 GLU A O 1
ATOM 2460 N N . THR A 1 298 ? 17.555 20.778 -27.501 1.00 39.56 298 THR A N 1
ATOM 2461 C CA . THR A 1 298 ? 16.755 22.001 -27.322 1.00 39.56 298 THR A CA 1
ATOM 2462 C C . THR A 1 298 ? 16.836 22.596 -25.910 1.00 39.56 298 THR A C 1
ATOM 2464 O O . THR A 1 298 ? 16.081 23.514 -25.600 1.00 39.56 298 THR A O 1
ATOM 2467 N N . GLY A 1 299 ? 17.696 22.059 -25.038 1.00 44.47 299 GLY A N 1
ATOM 2468 C CA . GLY A 1 299 ? 17.810 22.454 -23.631 1.00 44.47 299 GLY A CA 1
ATOM 2469 C C . GLY A 1 299 ? 16.701 21.902 -22.727 1.00 44.47 299 GLY A C 1
ATOM 2470 O O . GLY A 1 299 ? 16.598 22.308 -21.572 1.00 44.47 299 GLY A O 1
ATOM 2471 N N . ASN A 1 300 ? 15.864 20.981 -23.223 1.00 45.38 300 ASN A N 1
ATOM 2472 C CA . ASN A 1 300 ? 14.817 20.362 -22.406 1.00 45.38 300 ASN A CA 1
ATOM 2473 C C . ASN A 1 300 ? 15.372 19.176 -21.615 1.00 45.38 300 ASN A C 1
ATOM 2475 O O . ASN A 1 300 ? 16.175 18.417 -22.153 1.00 45.38 300 ASN A O 1
ATOM 2479 N N . THR A 1 301 ? 14.880 18.949 -20.398 1.00 48.88 301 THR A N 1
ATOM 2480 C CA . THR A 1 301 ? 15.165 17.736 -19.620 1.00 48.88 301 THR A CA 1
ATOM 2481 C C . THR A 1 301 ? 14.137 16.638 -19.920 1.00 48.88 301 THR A C 1
ATOM 2483 O O . THR A 1 301 ? 12.933 16.878 -19.870 1.00 48.88 301 THR A O 1
ATOM 2486 N N . MET A 1 302 ? 14.602 15.436 -20.256 1.00 44.59 302 MET A N 1
ATOM 2487 C CA . 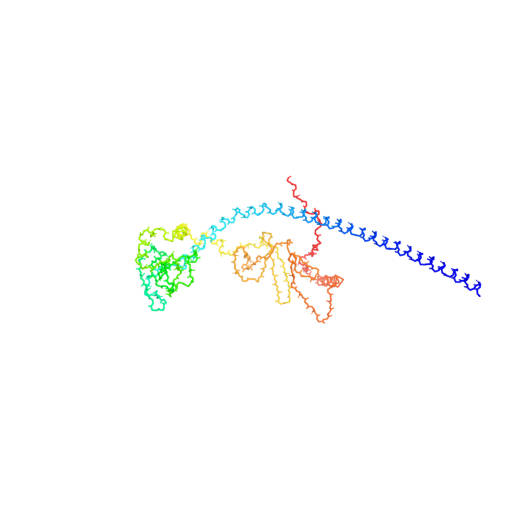MET A 1 302 ? 13.800 14.232 -20.498 1.00 44.59 302 MET A CA 1
ATOM 2488 C C . MET A 1 302 ? 13.973 13.225 -19.354 1.00 44.59 302 MET A C 1
ATOM 2490 O O . MET A 1 302 ? 15.095 13.047 -18.879 1.00 44.59 302 MET A O 1
ATOM 2494 N N . PHE A 1 303 ? 12.881 12.537 -18.987 1.00 42.53 303 PHE A N 1
ATOM 2495 C CA . PHE A 1 303 ? 12.832 11.462 -17.984 1.00 42.53 303 PHE A CA 1
ATOM 2496 C C . PHE A 1 303 ? 12.265 10.187 -18.615 1.00 42.53 303 PHE A C 1
ATOM 2498 O O . PHE A 1 303 ? 11.054 10.067 -18.803 1.00 42.53 303 PHE A O 1
ATOM 2505 N N . GLY A 1 304 ? 13.123 9.222 -18.953 1.00 42.50 304 GLY A N 1
ATOM 2506 C CA . GLY A 1 304 ? 12.679 8.015 -19.667 1.00 42.50 304 GLY A CA 1
ATOM 2507 C C . GLY A 1 304 ? 11.930 8.346 -20.972 1.00 42.50 304 GLY A C 1
ATOM 2508 O O . GLY A 1 304 ? 12.337 9.254 -21.695 1.00 42.50 304 GLY A O 1
ATOM 2509 N N . ASP A 1 305 ? 10.829 7.636 -21.248 1.00 30.33 305 ASP A N 1
ATOM 2510 C CA . ASP A 1 305 ? 9.977 7.821 -22.442 1.00 30.33 305 ASP A CA 1
ATOM 2511 C C . ASP A 1 305 ? 8.871 8.893 -22.271 1.00 30.33 305 ASP A C 1
ATOM 2513 O O . ASP A 1 305 ? 7.966 8.993 -23.102 1.00 30.33 305 ASP A O 1
ATOM 2517 N N . TRP A 1 306 ? 8.882 9.679 -21.183 1.00 25.06 306 TRP A N 1
ATOM 2518 C CA . TRP A 1 306 ? 7.832 10.662 -20.869 1.00 25.06 306 TRP A CA 1
ATOM 2519 C C . TRP A 1 306 ? 8.340 12.119 -20.965 1.00 25.06 306 TRP A C 1
ATOM 2521 O O . TRP A 1 306 ? 9.506 12.426 -20.721 1.00 25.06 306 TRP A O 1
ATOM 2531 N N . TRP A 1 307 ? 7.434 13.004 -21.403 1.00 28.72 307 TRP A N 1
ATOM 2532 C CA . TRP A 1 307 ? 7.675 14.330 -21.997 1.00 28.72 307 TRP A CA 1
ATOM 2533 C C . TRP A 1 307 ? 8.361 15.378 -21.101 1.00 28.72 307 TRP A C 1
ATOM 2535 O O . TRP A 1 307 ? 8.207 15.386 -19.883 1.00 28.72 307 TRP A O 1
ATOM 2545 N N . SER A 1 308 ? 9.000 16.353 -21.768 1.00 28.19 308 SER A N 1
ATOM 2546 C CA . SER A 1 308 ? 9.515 17.610 -21.216 1.00 28.19 308 SER A CA 1
ATOM 2547 C C . SER A 1 308 ? 8.558 18.793 -21.434 1.00 28.19 308 SER A C 1
ATOM 2549 O O . SER A 1 308 ? 7.835 18.863 -22.431 1.00 28.19 308 SER A O 1
ATOM 2551 N N . VAL A 1 309 ? 8.629 19.790 -20.547 1.00 28.62 309 VAL A N 1
ATOM 2552 C CA . VAL A 1 309 ? 8.037 21.125 -20.737 1.00 28.62 309 VAL A CA 1
ATOM 2553 C C . VAL A 1 309 ? 8.617 21.762 -22.007 1.00 28.62 309 VAL A C 1
ATOM 2555 O O . VAL A 1 309 ? 9.828 21.784 -22.202 1.00 28.62 309 VAL A O 1
ATOM 2558 N N . SER A 1 310 ? 7.747 22.246 -22.896 1.00 28.75 310 SER A N 1
ATOM 2559 C CA . SER A 1 310 ? 8.118 22.894 -24.158 1.00 28.75 310 SER A CA 1
ATOM 2560 C C . SER A 1 310 ? 8.211 24.407 -23.973 1.00 28.75 310 SER A C 1
ATOM 2562 O O . SER A 1 310 ? 7.219 25.048 -23.629 1.00 28.75 310 SER A O 1
ATOM 2564 N N . ILE A 1 311 ? 9.359 25.005 -24.302 1.00 29.44 311 ILE A N 1
ATOM 2565 C CA . ILE A 1 311 ? 9.397 26.424 -24.669 1.00 29.44 311 ILE A CA 1
ATOM 2566 C C . ILE A 1 311 ? 8.844 26.523 -26.096 1.00 29.44 311 ILE A C 1
ATOM 2568 O O . ILE A 1 311 ? 9.538 26.233 -27.072 1.00 29.44 311 ILE A O 1
ATOM 2572 N N . ARG A 1 312 ? 7.568 26.900 -26.244 1.00 29.88 312 ARG A N 1
ATOM 2573 C CA . ARG A 1 312 ? 7.029 27.290 -27.552 1.00 29.88 312 ARG A CA 1
ATOM 2574 C C . ARG A 1 312 ? 7.344 28.755 -27.848 1.00 29.88 312 ARG A C 1
ATOM 2576 O O . ARG A 1 312 ? 6.903 29.645 -27.137 1.00 29.88 312 ARG A O 1
ATOM 2583 N N . LYS A 1 313 ? 8.001 28.921 -29.000 1.00 30.69 313 LYS A N 1
ATOM 2584 C CA . LYS A 1 313 ? 7.924 30.022 -29.973 1.00 30.69 313 LYS A CA 1
ATOM 2585 C C . LYS A 1 313 ? 8.110 31.440 -29.414 1.00 30.69 313 LYS A C 1
ATOM 2587 O O . LYS A 1 313 ? 7.155 32.127 -29.070 1.00 30.69 313 LYS A O 1
ATOM 2592 N N . ASP A 1 314 ? 9.344 31.927 -29.519 1.00 35.09 314 ASP A N 1
ATOM 2593 C CA . ASP A 1 314 ? 9.570 33.344 -29.808 1.00 35.09 314 ASP A CA 1
ATOM 2594 C C . ASP A 1 314 ? 8.705 33.730 -31.037 1.00 35.09 314 ASP A C 1
ATOM 2596 O O . ASP A 1 314 ? 8.733 33.007 -32.048 1.00 35.09 314 ASP A O 1
ATOM 2600 N N . PRO A 1 315 ? 7.916 34.822 -30.995 1.00 36.09 315 PRO A N 1
ATOM 2601 C CA . PRO A 1 315 ? 7.133 35.301 -32.137 1.00 36.09 315 PRO A CA 1
ATOM 2602 C C . PRO A 1 315 ? 7.969 35.568 -33.403 1.00 36.09 315 PRO A C 1
ATOM 2604 O O . PRO A 1 315 ? 7.396 35.720 -34.481 1.00 36.09 315 PRO A O 1
ATOM 2607 N N . ARG A 1 316 ? 9.306 35.581 -33.314 1.00 41.47 316 ARG A N 1
ATOM 2608 C CA . ARG A 1 316 ? 10.225 35.777 -34.448 1.00 41.47 316 ARG A CA 1
ATOM 2609 C C . ARG A 1 316 ? 10.690 34.494 -35.146 1.00 41.47 316 ARG A C 1
ATOM 2611 O O . ARG A 1 316 ? 11.453 34.575 -36.102 1.00 41.47 316 ARG A O 1
ATOM 2618 N N . GLY A 1 317 ? 10.217 33.318 -34.727 1.00 36.97 317 GLY A N 1
ATOM 2619 C CA . GLY A 1 317 ? 10.321 32.097 -35.537 1.00 36.97 317 GLY A CA 1
ATOM 2620 C C . GLY A 1 317 ? 11.733 31.536 -35.747 1.00 36.97 317 GLY A C 1
ATOM 2621 O O . GLY A 1 317 ? 11.954 30.829 -36.728 1.00 36.97 317 GLY A O 1
ATOM 2622 N N . ILE A 1 318 ? 12.684 31.795 -34.847 1.00 37.19 318 ILE A N 1
ATOM 2623 C CA . ILE A 1 318 ? 13.992 31.134 -34.921 1.00 37.19 318 ILE A CA 1
ATOM 2624 C C . ILE A 1 318 ? 13.856 29.741 -34.303 1.00 37.19 318 ILE A C 1
ATOM 2626 O O . ILE A 1 318 ? 13.861 29.568 -33.087 1.00 37.19 318 ILE A O 1
ATOM 2630 N N . VAL A 1 319 ? 13.698 28.740 -35.168 1.00 37.84 319 VAL A N 1
ATOM 2631 C CA . VAL A 1 319 ? 13.876 27.331 -34.808 1.00 37.84 319 VAL A CA 1
ATOM 2632 C C . VAL A 1 319 ? 15.322 27.158 -34.344 1.00 37.84 319 VAL A C 1
ATOM 2634 O O . VAL A 1 319 ? 16.252 27.598 -35.028 1.00 37.84 319 VAL A O 1
ATOM 2637 N N . PHE A 1 320 ? 15.509 26.541 -33.179 1.00 40.78 320 PHE A N 1
ATOM 2638 C CA . PHE A 1 320 ? 16.824 26.108 -32.725 1.00 40.78 320 PHE A CA 1
ATOM 2639 C C . PHE A 1 320 ? 17.467 25.255 -33.825 1.00 40.78 320 PHE A C 1
ATOM 2641 O O . PHE A 1 320 ? 16.907 24.244 -34.243 1.00 40.78 320 PHE A O 1
ATOM 2648 N N . ASN A 1 321 ? 18.620 25.682 -34.331 1.00 46.38 321 ASN A N 1
ATOM 2649 C CA . ASN A 1 321 ? 19.434 24.884 -35.234 1.00 46.38 321 ASN A CA 1
ATOM 2650 C C . ASN A 1 321 ? 20.855 24.868 -34.661 1.00 46.38 321 ASN A C 1
ATOM 2652 O O . ASN A 1 321 ? 21.326 25.891 -34.155 1.00 46.38 321 ASN A O 1
ATOM 2656 N N . ARG A 1 322 ? 21.523 23.712 -34.732 1.00 44.94 322 ARG A N 1
ATOM 2657 C CA . ARG A 1 322 ? 22.876 23.505 -34.194 1.00 44.94 322 ARG A CA 1
ATOM 2658 C C . ARG A 1 322 ? 23.852 24.599 -34.633 1.00 44.94 322 ARG A C 1
ATOM 2660 O O . ARG A 1 322 ? 24.575 25.133 -33.810 1.00 44.94 322 ARG A O 1
ATOM 2667 N N . LYS A 1 323 ? 23.775 25.022 -35.895 1.00 50.66 323 LYS A N 1
ATOM 2668 C CA . LYS A 1 323 ? 24.612 26.078 -36.479 1.00 50.66 323 LYS A CA 1
ATOM 2669 C C . LYS A 1 323 ? 24.353 27.470 -35.874 1.00 50.66 323 LYS A C 1
ATOM 2671 O O . LYS A 1 323 ? 25.276 28.264 -35.755 1.00 50.66 323 LYS A O 1
ATOM 2676 N N . ASN A 1 324 ? 23.118 27.780 -35.481 1.00 48.94 324 ASN A N 1
ATOM 2677 C CA . ASN A 1 324 ? 22.737 29.019 -34.807 1.00 48.94 324 ASN A CA 1
ATOM 2678 C C . ASN A 1 324 ? 23.203 28.994 -33.352 1.00 48.94 324 ASN A C 1
ATOM 2680 O O . ASN A 1 324 ? 23.662 30.021 -32.875 1.00 48.94 324 ASN A O 1
ATOM 2684 N N . TRP A 1 325 ? 23.119 27.844 -32.677 1.00 47.72 325 TRP A N 1
ATOM 2685 C CA . TRP A 1 325 ? 23.603 27.688 -31.304 1.00 47.72 325 TRP A CA 1
ATOM 2686 C C . TRP A 1 325 ? 25.131 27.701 -31.226 1.00 47.72 325 TRP A C 1
ATOM 2688 O O . TRP A 1 325 ? 25.678 28.465 -30.445 1.00 47.72 325 TRP A O 1
ATOM 2698 N N . GLU A 1 326 ? 25.822 26.961 -32.097 1.00 53.19 326 GLU A N 1
ATOM 2699 C CA . GLU A 1 326 ? 27.285 27.007 -32.240 1.00 53.19 326 GLU A CA 1
ATOM 2700 C C . GLU A 1 326 ? 27.759 28.431 -32.555 1.00 53.19 326 GLU A C 1
ATOM 2702 O O . GLU A 1 326 ? 28.724 28.905 -31.962 1.00 53.19 326 GLU A O 1
ATOM 2707 N N . ARG A 1 327 ? 27.037 29.156 -33.423 1.00 57.22 327 ARG A N 1
ATOM 2708 C CA . ARG A 1 327 ? 27.299 30.577 -33.680 1.00 57.22 327 ARG A CA 1
ATOM 2709 C C . ARG A 1 327 ? 27.088 31.432 -32.429 1.00 57.22 327 ARG A C 1
ATOM 2711 O O . ARG A 1 327 ? 27.939 32.255 -32.130 1.00 57.22 327 ARG A O 1
ATOM 2718 N N . THR A 1 328 ? 25.991 31.253 -31.698 1.00 49.84 328 THR A N 1
ATOM 2719 C CA . THR A 1 328 ? 25.699 32.036 -30.486 1.00 49.84 328 THR A CA 1
ATOM 2720 C C . THR A 1 328 ? 26.676 31.735 -29.347 1.00 49.84 328 THR A C 1
ATOM 2722 O O . THR A 1 328 ? 27.055 32.656 -28.630 1.00 49.84 328 THR A O 1
ATOM 2725 N N . ILE A 1 329 ? 27.138 30.490 -29.203 1.00 51.81 329 ILE A N 1
ATOM 2726 C CA . ILE A 1 329 ? 28.218 30.126 -28.279 1.00 51.81 329 ILE A CA 1
ATOM 2727 C C . ILE A 1 329 ? 29.529 30.772 -28.721 1.00 51.81 329 ILE A C 1
ATOM 2729 O O . ILE A 1 329 ? 30.180 31.401 -27.899 1.00 51.81 329 ILE A O 1
ATOM 2733 N N . ALA A 1 330 ? 29.886 30.710 -30.006 1.00 59.69 330 ALA A N 1
ATOM 2734 C CA . ALA A 1 330 ? 31.087 31.374 -30.513 1.00 59.69 330 ALA A CA 1
ATOM 2735 C C . ALA A 1 330 ? 31.046 32.898 -30.289 1.00 59.69 330 ALA A C 1
ATOM 2737 O O . ALA A 1 330 ? 32.026 33.477 -29.827 1.00 59.69 330 ALA A O 1
ATOM 2738 N N . GLU A 1 331 ? 29.901 33.540 -30.543 1.00 53.75 331 GLU A N 1
ATOM 2739 C CA . GLU A 1 331 ? 29.669 34.965 -30.274 1.00 53.75 331 GLU A CA 1
ATOM 2740 C C . GLU A 1 331 ? 29.768 35.288 -28.773 1.00 53.75 331 GLU A C 1
ATOM 2742 O O . GLU A 1 331 ? 30.367 36.295 -28.398 1.00 53.75 331 GLU A O 1
ATOM 2747 N N . ALA A 1 332 ? 29.215 34.437 -27.903 1.00 48.19 332 ALA A N 1
ATOM 2748 C CA . ALA A 1 332 ? 29.284 34.607 -26.453 1.00 48.19 332 ALA A CA 1
ATOM 2749 C C . ALA A 1 332 ? 30.709 34.413 -25.911 1.00 48.19 332 ALA A C 1
ATOM 2751 O O . ALA A 1 332 ? 31.150 35.214 -25.090 1.00 48.19 332 ALA A O 1
ATOM 2752 N N . THR A 1 333 ? 31.443 33.414 -26.406 1.00 52.50 333 THR A N 1
ATOM 2753 C CA . THR A 1 333 ? 32.852 33.168 -26.073 1.00 52.50 333 THR A CA 1
ATOM 2754 C C . THR A 1 333 ? 33.726 34.331 -26.525 1.00 52.50 333 THR A C 1
ATOM 2756 O O . THR A 1 333 ? 34.433 34.897 -25.700 1.00 52.50 333 THR A O 1
ATOM 2759 N N . SER A 1 334 ? 33.597 34.788 -27.779 1.00 61.28 334 SER A N 1
ATOM 2760 C CA . SER A 1 334 ? 34.329 35.971 -28.259 1.00 61.28 334 SER A CA 1
ATOM 2761 C C . SER A 1 334 ? 34.032 37.212 -27.417 1.00 61.28 334 SER A C 1
ATOM 2763 O O . SER A 1 334 ? 34.934 37.985 -27.113 1.00 61.28 334 SER A O 1
ATOM 2765 N N . ARG A 1 335 ? 32.786 37.389 -26.969 1.00 50.75 335 ARG A N 1
ATOM 2766 C CA . ARG A 1 335 ? 32.407 38.524 -26.122 1.00 50.75 335 ARG A CA 1
ATOM 2767 C C . ARG A 1 335 ? 32.933 38.405 -24.692 1.00 50.75 335 ARG A C 1
ATOM 2769 O O . ARG A 1 335 ? 33.256 39.419 -24.080 1.00 50.75 335 ARG A O 1
ATOM 2776 N N . ILE A 1 336 ? 33.025 37.194 -24.148 1.00 50.41 336 ILE A N 1
ATOM 2777 C CA . ILE A 1 336 ? 33.680 36.931 -22.861 1.00 50.41 336 ILE A CA 1
ATOM 2778 C C . ILE A 1 336 ? 35.182 37.197 -22.972 1.00 50.41 336 ILE A C 1
ATOM 2780 O O . ILE A 1 336 ? 35.735 37.853 -22.091 1.00 50.41 336 ILE A O 1
ATOM 2784 N N . ASP A 1 337 ? 35.815 36.775 -24.064 1.00 64.50 337 ASP A N 1
ATOM 2785 C CA . ASP A 1 337 ? 37.227 37.040 -24.337 1.00 64.50 337 ASP A CA 1
ATOM 2786 C C . ASP A 1 337 ? 37.489 38.545 -24.444 1.00 64.50 337 ASP A C 1
ATOM 2788 O O . ASP A 1 337 ? 38.355 39.063 -23.742 1.00 64.50 337 ASP A O 1
ATOM 2792 N N . GLU A 1 338 ? 36.676 39.279 -25.210 1.00 61.56 338 GLU A N 1
ATOM 2793 C CA . GLU A 1 338 ? 36.727 40.745 -25.291 1.00 61.56 338 GLU A CA 1
ATOM 2794 C C . GLU A 1 338 ? 36.575 41.412 -23.917 1.00 61.56 338 GLU A C 1
ATOM 2796 O O . GLU A 1 338 ? 37.317 42.333 -23.581 1.00 61.56 338 GLU A O 1
ATOM 2801 N N . VAL A 1 339 ? 35.640 40.934 -23.091 1.00 53.69 339 VAL A N 1
ATOM 2802 C CA . VAL A 1 339 ? 35.410 41.450 -21.732 1.00 53.69 339 VAL A CA 1
ATOM 2803 C C . VAL A 1 339 ? 36.551 41.080 -20.775 1.00 53.69 339 VAL A C 1
ATOM 2805 O O . VAL A 1 339 ? 36.787 41.787 -19.792 1.00 53.69 339 VAL A O 1
ATOM 2808 N N . ASN A 1 340 ? 37.272 39.993 -21.043 1.00 52.16 340 ASN A N 1
ATOM 2809 C CA . ASN A 1 340 ? 38.414 39.544 -20.254 1.00 52.16 340 ASN A CA 1
ATOM 2810 C C . ASN A 1 340 ? 39.718 40.272 -20.624 1.00 52.16 340 ASN A C 1
ATOM 2812 O O . ASN A 1 340 ? 40.618 40.342 -19.781 1.00 52.16 340 ASN A O 1
ATOM 2816 N N . VAL A 1 341 ? 39.811 40.893 -21.809 1.00 59.25 341 VAL A N 1
ATOM 2817 C CA . VAL A 1 341 ? 40.929 41.770 -22.201 1.00 59.25 341 VAL A CA 1
ATOM 2818 C C . VAL A 1 341 ? 40.909 43.040 -21.338 1.00 59.25 341 VAL A C 1
ATOM 2820 O O . VAL A 1 341 ? 40.262 44.037 -21.639 1.00 59.25 341 VAL A O 1
ATOM 2823 N N . GLY A 1 342 ? 41.615 42.990 -20.209 1.00 56.50 342 GLY A N 1
ATOM 2824 C CA . GLY A 1 342 ? 41.728 44.093 -19.246 1.00 56.50 342 GLY A CA 1
ATOM 2825 C C . GLY A 1 342 ? 41.165 43.782 -17.859 1.00 56.50 342 GLY A C 1
ATOM 2826 O O . GLY A 1 342 ? 41.306 44.595 -16.943 1.00 56.50 342 GLY A O 1
ATOM 2827 N N . ARG A 1 343 ? 40.578 42.597 -17.654 1.00 48.81 343 ARG A N 1
ATOM 2828 C CA . ARG A 1 343 ? 40.162 42.148 -16.323 1.00 48.81 343 ARG A CA 1
ATOM 2829 C C . ARG A 1 343 ? 41.312 41.492 -15.573 1.00 48.81 343 ARG A C 1
ATOM 2831 O O . ARG A 1 343 ? 41.992 40.608 -16.074 1.00 48.81 343 ARG A O 1
ATOM 2838 N N . ARG A 1 344 ? 41.469 41.874 -14.303 1.00 55.69 344 ARG A N 1
ATOM 2839 C CA . ARG A 1 344 ? 42.436 41.249 -13.382 1.00 55.69 344 ARG A CA 1
ATOM 2840 C C . ARG A 1 344 ? 42.024 39.829 -12.957 1.00 55.69 344 ARG A C 1
ATOM 2842 O O . ARG A 1 344 ? 42.863 39.084 -12.465 1.00 55.69 344 ARG A O 1
ATOM 2849 N N . LYS A 1 345 ? 40.742 39.475 -13.121 1.00 45.06 345 LYS A N 1
ATOM 2850 C CA . LYS A 1 345 ? 40.180 38.129 -12.933 1.00 45.06 345 LYS A CA 1
ATOM 2851 C C . LYS A 1 345 ? 39.251 37.806 -14.114 1.00 45.06 345 LYS A C 1
ATOM 2853 O O . LYS A 1 345 ? 38.250 38.516 -14.256 1.00 45.06 345 LYS A O 1
ATOM 2858 N N . PRO A 1 346 ? 39.577 36.810 -14.953 1.00 51.59 346 PRO A N 1
ATOM 2859 C CA . PRO A 1 346 ? 38.733 36.418 -16.075 1.00 51.59 346 PRO A CA 1
ATOM 2860 C C . PRO A 1 346 ? 37.388 35.848 -15.607 1.00 51.59 346 PRO A C 1
ATOM 2862 O O . PRO A 1 346 ? 37.278 35.304 -14.508 1.00 51.59 346 PRO A O 1
ATOM 2865 N N . VAL A 1 347 ? 36.364 35.986 -16.446 1.00 45.38 347 VAL A N 1
ATOM 2866 C CA . VAL A 1 347 ? 35.068 35.312 -16.303 1.00 45.38 347 VAL A CA 1
ATOM 2867 C C . VAL A 1 347 ? 35.043 34.107 -17.237 1.00 45.38 347 VAL A C 1
ATOM 2869 O O . VAL A 1 347 ? 35.414 34.246 -18.401 1.00 45.38 347 VAL A O 1
ATOM 2872 N N . HIS A 1 348 ? 34.599 32.958 -16.727 1.00 43.38 348 HIS A N 1
ATOM 2873 C CA . HIS A 1 348 ? 34.496 31.691 -17.456 1.00 43.38 348 HIS A CA 1
ATOM 2874 C C . HIS A 1 348 ? 33.041 31.201 -17.514 1.00 43.38 348 HIS A C 1
ATOM 2876 O O . HIS A 1 348 ? 32.202 31.629 -16.712 1.00 43.38 348 HIS A O 1
ATOM 2882 N N . PHE A 1 349 ? 32.745 30.319 -18.472 1.00 41.94 349 PHE A N 1
ATOM 2883 C CA . PHE A 1 349 ? 31.524 29.509 -18.451 1.00 41.94 349 PHE A CA 1
ATOM 2884 C C . PHE A 1 349 ? 31.600 28.505 -17.290 1.00 41.94 349 PHE A C 1
ATOM 2886 O O . PHE A 1 349 ? 32.682 28.074 -16.930 1.00 41.94 349 PHE A O 1
ATOM 2893 N N . ASN A 1 350 ? 30.470 28.151 -16.672 1.00 39.19 350 ASN A N 1
ATOM 2894 C CA . ASN A 1 350 ? 30.440 27.120 -15.631 1.00 39.19 350 ASN A CA 1
ATOM 2895 C C . ASN A 1 350 ? 29.225 26.191 -15.848 1.00 39.19 350 ASN A C 1
ATOM 2897 O O . ASN A 1 350 ? 28.096 26.688 -15.760 1.00 39.19 350 ASN A O 1
ATOM 2901 N N . PRO A 1 351 ? 29.414 24.885 -16.128 1.00 39.06 351 PRO A N 1
ATOM 2902 C CA . PRO A 1 351 ? 30.705 24.193 -16.230 1.00 39.06 351 PRO A CA 1
ATOM 2903 C C . PRO A 1 351 ? 31.557 24.689 -17.410 1.00 39.06 351 PRO A C 1
ATOM 2905 O O . PRO A 1 351 ? 31.017 25.158 -18.413 1.00 39.06 351 PRO A O 1
ATOM 2908 N N . ASP A 1 352 ? 32.884 24.604 -17.256 1.00 34.72 352 ASP A N 1
ATOM 2909 C CA . ASP A 1 352 ? 33.877 24.996 -18.273 1.00 34.72 352 ASP A CA 1
ATOM 2910 C C . ASP A 1 352 ? 33.715 24.194 -19.584 1.00 34.72 352 ASP A C 1
ATOM 2912 O O . ASP A 1 352 ? 34.128 24.645 -20.652 1.00 34.72 352 ASP A O 1
ATOM 2916 N N . GLU A 1 353 ? 33.032 23.046 -19.519 1.00 35.97 353 GLU A N 1
ATOM 2917 C CA . GLU A 1 353 ? 32.593 22.238 -20.653 1.00 35.97 353 GLU A CA 1
ATOM 2918 C C . GLU A 1 353 ? 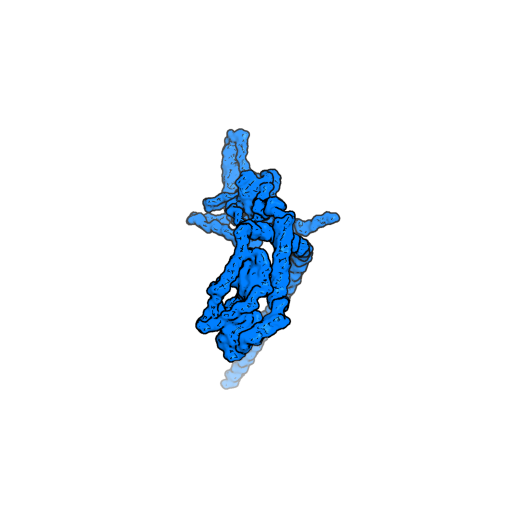31.125 21.828 -20.465 1.00 35.97 353 GLU A C 1
ATOM 2920 O O . GLU A 1 353 ? 30.742 21.253 -19.444 1.00 35.97 353 GLU A O 1
ATOM 2925 N N . VAL A 1 354 ? 30.283 22.080 -21.471 1.00 35.03 354 VAL A N 1
ATOM 2926 C CA . VAL A 1 354 ? 29.049 21.300 -21.626 1.00 35.03 354 VAL A CA 1
ATOM 2927 C C . VAL A 1 354 ? 29.471 19.988 -22.273 1.00 35.03 354 VAL A C 1
ATOM 2929 O O . VAL A 1 354 ? 29.637 19.923 -23.493 1.00 35.03 354 VAL A O 1
ATOM 2932 N N . GLU A 1 355 ? 29.684 18.950 -21.465 1.00 33.97 355 GLU A N 1
ATOM 2933 C CA . GLU A 1 355 ? 29.834 17.599 -21.998 1.00 33.97 355 GLU A CA 1
ATOM 2934 C C . GLU A 1 355 ? 28.540 17.211 -22.719 1.00 33.97 355 GLU A C 1
ATOM 2936 O O . GLU A 1 355 ? 27.461 17.091 -22.131 1.00 33.97 355 GLU A O 1
ATOM 2941 N N . TRP A 1 356 ? 28.651 17.007 -24.029 1.00 36.28 356 TRP A N 1
ATOM 2942 C CA . TRP A 1 356 ? 27.632 16.303 -24.783 1.00 36.28 356 TRP A CA 1
ATOM 2943 C C . TRP A 1 356 ? 27.614 14.861 -24.291 1.00 36.28 356 TRP A C 1
ATOM 2945 O O . TRP A 1 356 ? 28.490 14.071 -24.648 1.00 36.28 356 TRP A O 1
ATOM 2955 N N . ILE A 1 357 ? 26.592 14.487 -23.522 1.00 31.98 357 ILE A N 1
ATOM 2956 C CA . ILE A 1 357 ? 26.296 13.073 -23.292 1.00 31.98 357 ILE A CA 1
ATOM 2957 C C . ILE A 1 357 ? 25.731 12.527 -24.606 1.00 31.98 357 ILE A C 1
ATOM 2959 O O . ILE A 1 357 ? 24.523 12.455 -24.833 1.00 31.98 357 ILE A O 1
ATOM 2963 N N . THR A 1 358 ? 26.638 12.182 -25.514 1.00 29.19 358 THR A N 1
ATOM 2964 C CA . THR A 1 358 ? 26.342 11.284 -26.629 1.00 29.19 358 THR A CA 1
ATOM 2965 C C . THR A 1 358 ? 25.804 9.995 -25.999 1.00 29.19 358 THR A C 1
ATOM 2967 O O . THR A 1 358 ? 26.361 9.580 -24.979 1.00 29.19 358 THR A O 1
ATOM 2970 N N . PRO A 1 359 ? 24.725 9.366 -26.509 1.00 31.89 359 PRO A N 1
ATOM 2971 C CA . PRO A 1 359 ? 24.279 8.084 -25.976 1.00 31.89 359 PRO A CA 1
ATOM 2972 C C . PRO A 1 359 ? 25.485 7.149 -25.884 1.00 31.89 359 PRO A C 1
ATOM 2974 O O . PRO A 1 359 ? 26.186 6.930 -26.871 1.00 31.89 359 PRO A O 1
ATOM 2977 N N . ILE A 1 360 ? 25.761 6.702 -24.661 1.00 31.06 360 ILE A N 1
ATOM 2978 C CA . ILE A 1 360 ? 26.916 5.880 -24.324 1.00 31.06 360 ILE A CA 1
ATOM 2979 C C . ILE A 1 360 ? 26.900 4.659 -25.253 1.00 31.06 360 ILE A C 1
ATOM 2981 O O . ILE A 1 360 ? 25.886 3.965 -25.330 1.00 31.06 360 ILE A O 1
ATOM 2985 N N . ALA A 1 361 ? 27.995 4.417 -25.979 1.00 32.47 361 ALA A N 1
ATOM 2986 C CA . ALA A 1 361 ? 28.159 3.185 -26.743 1.00 32.47 361 ALA A CA 1
ATOM 2987 C C . ALA A 1 361 ? 28.065 1.983 -25.785 1.00 32.47 361 ALA A C 1
ATOM 2989 O O . ALA A 1 361 ? 28.612 2.046 -24.682 1.00 32.47 361 ALA A O 1
ATOM 2990 N N . ASP A 1 362 ? 27.407 0.894 -26.202 1.00 37.69 362 ASP A N 1
ATOM 2991 C CA . ASP A 1 362 ? 27.114 -0.311 -25.391 1.00 37.69 362 ASP A CA 1
ATOM 2992 C C . ASP A 1 362 ? 28.325 -0.903 -24.632 1.00 37.69 362 ASP A C 1
ATOM 2994 O O . ASP A 1 362 ? 28.182 -1.686 -23.692 1.00 37.69 362 ASP A O 1
ATOM 2998 N N . GLU A 1 363 ? 29.530 -0.506 -25.020 1.00 34.72 363 GLU A N 1
ATOM 2999 C CA . GLU A 1 363 ? 30.829 -0.929 -24.510 1.00 34.72 363 GLU A CA 1
ATOM 3000 C C . GLU A 1 363 ? 31.102 -0.505 -23.051 1.00 34.72 363 GLU A C 1
ATOM 3002 O O . GLU A 1 363 ? 31.899 -1.152 -22.375 1.00 34.72 363 GLU A O 1
ATOM 3007 N N . PHE A 1 364 ? 30.403 0.504 -22.512 1.00 34.84 364 PHE A N 1
ATOM 3008 C CA . PHE A 1 364 ? 30.526 0.913 -21.097 1.00 34.84 364 PHE A CA 1
ATOM 3009 C C . PHE A 1 364 ? 29.684 0.078 -20.119 1.00 34.84 364 PHE A C 1
ATOM 3011 O O . PHE A 1 364 ? 29.825 0.230 -18.907 1.00 34.84 364 PHE A O 1
ATOM 3018 N N . PHE A 1 365 ? 28.844 -0.841 -20.609 1.00 39.97 365 PHE A N 1
ATOM 3019 C CA . PHE A 1 365 ? 28.114 -1.787 -19.755 1.00 39.97 365 PHE A CA 1
ATOM 3020 C C . PHE A 1 365 ? 28.908 -3.068 -19.452 1.00 39.97 365 PHE A C 1
ATOM 3022 O O . PHE A 1 365 ? 28.333 -4.054 -18.977 1.00 39.97 365 PHE A O 1
ATOM 3029 N N . SER A 1 366 ? 30.224 -3.091 -19.697 1.00 33.25 366 SER A N 1
ATOM 3030 C CA . SER A 1 366 ? 31.072 -4.159 -19.175 1.00 33.25 366 SER A CA 1
ATOM 3031 C C . SER A 1 366 ? 31.123 -4.070 -17.647 1.00 33.25 366 SER A C 1
ATOM 3033 O O . SER A 1 366 ? 31.627 -3.099 -17.088 1.00 33.25 366 SER A O 1
ATOM 3035 N N . THR A 1 367 ? 30.592 -5.103 -16.992 1.00 34.19 367 THR A N 1
ATOM 3036 C CA . THR A 1 367 ? 30.720 -5.402 -15.557 1.00 34.19 367 THR A CA 1
ATOM 3037 C C . THR A 1 367 ? 32.100 -5.039 -14.997 1.00 34.19 367 THR A C 1
ATOM 3039 O O . THR A 1 367 ? 33.101 -5.296 -15.675 1.00 34.19 367 THR A O 1
ATOM 3042 N N . PRO A 1 368 ? 32.200 -4.588 -13.731 1.00 31.02 368 PRO A N 1
ATOM 3043 C CA . PRO A 1 368 ? 33.460 -4.685 -13.008 1.00 31.02 368 PRO A CA 1
ATOM 3044 C C . PRO A 1 368 ? 33.903 -6.152 -13.033 1.00 31.02 368 PRO A C 1
ATOM 3046 O O . PRO A 1 368 ? 33.126 -7.041 -12.677 1.00 31.02 368 PRO A O 1
ATOM 3049 N N . LYS A 1 369 ? 35.131 -6.426 -13.481 1.00 33.62 369 LYS A N 1
ATOM 3050 C CA . LYS A 1 369 ? 35.757 -7.714 -13.177 1.00 33.62 369 LYS A CA 1
ATOM 3051 C C . LYS A 1 369 ? 35.996 -7.736 -11.668 1.00 33.62 369 LYS A C 1
ATOM 3053 O O . LYS A 1 369 ? 36.648 -6.824 -11.161 1.00 33.62 369 LYS A O 1
ATOM 3058 N N . LEU A 1 370 ? 35.413 -8.727 -10.992 1.00 33.81 370 LEU A N 1
ATOM 3059 C CA . LEU A 1 370 ? 35.803 -9.113 -9.634 1.00 33.81 370 LEU A CA 1
ATOM 3060 C C . LEU A 1 370 ? 37.281 -9.504 -9.596 1.00 33.81 370 LEU A C 1
ATOM 3062 O O . LEU A 1 370 ? 37.736 -10.143 -10.578 1.00 33.81 370 LEU A O 1
#

Organism: NCBI:txid1070528

Secondary structure (DSSP, 8-state):
-HHHHHHHHHHHHHHHHHHHHHHHHHHHHHHHHHHHHHHHHHHHHHHHHHHHHHHHHHHHHHHHHHHHHHHHHHHHHHHHHHHHHHHHHHHHHHHHTT-------GGG-EESTT--EEEEEEEEE-SSEEEEEEEEE-S-SS--EEEEEEEEETTTTTS---B-TT-SEE---SEEEEEEEESSHHHHHHHHHHHTTTTTHHHHHHHHHHHHHHHHHHHH--SGGGGGGTSPEE--GGGS--EEEEEETTEEEEEEEETTEEEEE-----S-GGGEEEETTEEEEEEE-GGGEEE-TTS-EEETTBPPPP----TT-----HHHHHHHHHHHHHHHHHHHTT-SS----SSSS----PPPPGGGG-----

Radius of gyration: 40.01 Å; chains: 1; bounding box: 83×64×129 Å